Protein AF-A0A3L6JI58-F1 (afdb_monomer)

Sequence (215 aa):
MTPEPEHNSAPVWCPLIPFEDLQKLTGYRGQLERISQAYDDWRASMRGHANTAPDAGVFLDRIRMLLIAIGIACGGDRTFAERVQSIVGEQLKHGALSLVSRLGDESLTGPAVKQALMHFFKRLRFNRDVSPVEEIEEAVKSLGPVTRTAGSSSRERYDSPLSQNFGSRMDETGVLNEKVISAALAESVRVLKQLFAGLLSPDPWGLNIEKSDEG

Radius of gyration: 22.51 Å; Cα contacts (8 Å, |Δi|>4): 168; chains: 1; bounding box: 61×30×75 Å

pLDDT: mean 79.84, std 19.93, range [32.88, 96.75]

Mean predicted aligned error: 10.95 Å

Solvent-accessible surface area (backbone atoms only — not comparable to full-atom values): 12948 Å² total; per-residue (Å²): 136,78,80,76,77,78,77,83,68,73,79,75,77,30,59,74,51,55,77,88,53,45,74,83,47,66,91,40,48,73,43,40,49,36,31,35,51,41,50,52,54,48,36,62,72,38,66,90,54,73,82,77,65,94,46,44,48,58,48,46,49,55,50,22,49,50,46,49,41,39,41,59,36,37,70,78,44,59,70,60,25,53,51,52,48,47,55,43,46,51,51,52,37,52,53,46,49,54,55,51,70,68,56,72,62,89,47,99,51,27,61,59,23,45,51,23,48,48,49,32,51,74,68,58,58,57,80,52,93,67,61,56,67,61,48,37,48,52,28,42,61,73,72,50,82,78,67,94,71,75,88,75,83,83,82,81,88,80,92,78,95,84,79,94,77,91,82,65,61,72,62,58,42,51,57,50,50,53,51,32,44,55,52,32,51,57,5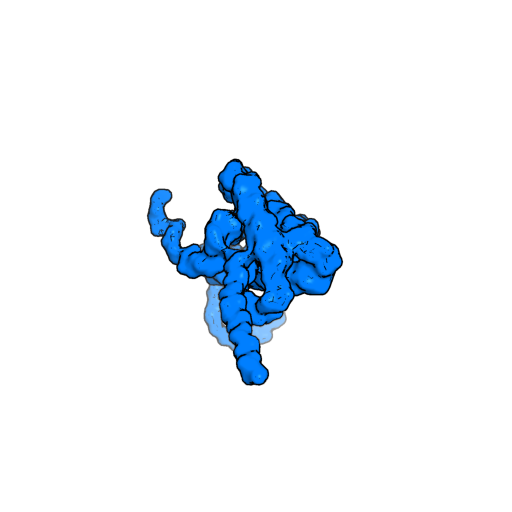0,46,30,55,47,44,48,52,53,51,54,31,60,62,40,86,53,46,76,68,88,68,92,71,85,88,84,85,135

Foldseek 3Di:
DPPDPPPPPPQDDQLLAPPVCSVVCRVPRQLSVLLSVLLVVLLVVCPVPQPPDPFLLVLLVSLLVSLVSSLVSNVPPNVVSVVSLVRSLVLLLVLLLVLLVPQDQPDLLSVLLSQLSNQLSVPDRSNDRDDSLVSSLVSSVVVPQSDSDDDDDDDDDDDDDDDDDPDPPVVVSVVSSVVSSVVSRVVSCVSSSLLSVLSSDPNSNPDPPDDPPDD

Secondary structure (DSSP, 8-state):
-PPPP----PPPP-TTS-HHHHGGGGGGHHHHHHHHHHHHHHHHHHGGGTT---SHHHHHHHHHHHHHHHHHHTTT-HHHHHHHHHHHHHHHHHHHHHHHHT----STTHHHHHHHHHHHHHH--TTS---HHHHHHHHHHHT-----------------------SSHHHHHHHHHHHHHHHHHHHHHHHHHHHHHHHTSSSSSSS--S-----

Nearest PDB structures (foldseek):
  6bzo-assembly1_F  TM=1.929E-01  e=6.742E+00  Mycobacterium tuberculosis

Structure (mmCIF, N/CA/C/O backbone):
data_AF-A0A3L6JI58-F1
#
_entry.id   AF-A0A3L6JI58-F1
#
loop_
_atom_site.group_PDB
_atom_site.id
_atom_site.type_symbol
_atom_site.label_atom_id
_atom_site.label_alt_id
_atom_site.label_comp_id
_atom_site.label_asym_id
_atom_site.label_entity_id
_atom_site.label_seq_id
_atom_site.pdbx_PDB_ins_code
_atom_site.Cartn_x
_atom_site.Cartn_y
_atom_site.Cartn_z
_atom_site.occupancy
_atom_site.B_iso_or_equiv
_atom_site.auth_seq_id
_atom_site.auth_comp_id
_atom_site.auth_asym_id
_atom_site.auth_atom_id
_atom_site.pdbx_PDB_model_num
ATOM 1 N N . MET A 1 1 ? 14.989 -18.683 -48.457 1.00 40.16 1 MET A N 1
ATOM 2 C CA . MET A 1 1 ? 14.239 -18.043 -47.360 1.00 40.16 1 MET A CA 1
ATOM 3 C C . MET A 1 1 ? 14.270 -18.989 -46.180 1.00 40.16 1 MET A C 1
ATOM 5 O O . MET A 1 1 ? 13.479 -19.918 -46.119 1.00 40.16 1 MET A O 1
ATOM 9 N N . THR A 1 2 ? 15.269 -18.837 -45.322 1.00 38.25 2 THR A N 1
ATOM 10 C CA . THR A 1 2 ? 15.292 -19.481 -44.007 1.00 38.25 2 THR A CA 1
ATOM 11 C C . THR A 1 2 ? 14.317 -18.723 -43.108 1.00 38.25 2 THR A C 1
ATOM 13 O O . THR A 1 2 ? 14.393 -17.493 -43.091 1.00 38.25 2 THR A O 1
ATOM 16 N N . PRO A 1 3 ? 13.384 -19.399 -42.418 1.00 44.91 3 PRO A N 1
ATOM 17 C CA . PRO A 1 3 ? 12.547 -18.737 -41.428 1.00 44.91 3 PRO A CA 1
ATOM 18 C C . PRO A 1 3 ? 13.460 -18.181 -40.334 1.00 44.91 3 PRO A C 1
ATOM 20 O O . PRO A 1 3 ? 14.347 -18.888 -39.848 1.00 44.91 3 PRO A O 1
ATOM 23 N N . GLU A 1 4 ? 13.294 -16.900 -40.006 1.00 44.62 4 GLU A N 1
ATOM 24 C CA . GLU A 1 4 ? 13.992 -16.316 -38.867 1.00 44.62 4 GLU A CA 1
ATOM 25 C C . GLU A 1 4 ? 13.592 -17.069 -37.593 1.00 44.62 4 GLU A C 1
ATOM 27 O O . GLU A 1 4 ? 12.417 -17.417 -37.435 1.00 44.62 4 GLU A O 1
ATOM 32 N N . PRO A 1 5 ? 14.546 -17.360 -36.695 1.00 44.19 5 PRO A N 1
ATOM 33 C CA . PRO A 1 5 ? 14.224 -17.987 -35.430 1.00 44.19 5 PRO A CA 1
ATOM 34 C C . PRO A 1 5 ? 13.327 -17.031 -34.647 1.00 44.19 5 PRO A C 1
ATOM 36 O O . PRO A 1 5 ? 13.736 -15.910 -34.332 1.00 44.19 5 PRO A O 1
ATOM 39 N N . GLU A 1 6 ? 12.109 -17.482 -34.335 1.00 47.75 6 GLU A N 1
ATOM 40 C CA . GLU A 1 6 ? 11.268 -16.852 -33.324 1.00 47.75 6 GLU A CA 1
ATOM 41 C C . GLU A 1 6 ? 12.147 -16.607 -32.098 1.00 47.75 6 GLU A C 1
ATOM 43 O O . GLU A 1 6 ? 12.669 -17.540 -31.480 1.00 47.75 6 GLU A O 1
ATOM 48 N N . HIS A 1 7 ? 12.405 -15.333 -31.807 1.00 45.44 7 HIS A N 1
ATOM 49 C CA . HIS A 1 7 ? 13.143 -14.930 -30.626 1.00 45.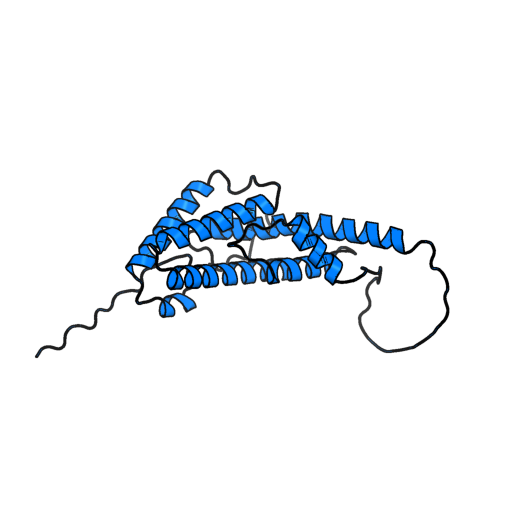44 7 HIS A CA 1
ATOM 50 C C . HIS A 1 7 ? 12.344 -15.415 -29.414 1.00 45.44 7 HIS A C 1
ATOM 52 O O . HIS A 1 7 ? 11.433 -14.726 -28.953 1.00 45.44 7 HIS A O 1
ATOM 58 N N . ASN A 1 8 ? 12.705 -16.589 -28.886 1.00 45.62 8 ASN A N 1
ATOM 59 C CA . ASN A 1 8 ? 12.380 -17.050 -27.539 1.00 45.62 8 ASN A CA 1
ATOM 60 C C . ASN A 1 8 ? 13.039 -16.087 -26.541 1.00 45.62 8 ASN A C 1
ATOM 62 O O . ASN A 1 8 ? 14.030 -16.397 -25.880 1.00 45.62 8 ASN A O 1
ATOM 66 N N . SER A 1 9 ? 12.522 -14.864 -26.486 1.00 55.62 9 SER A N 1
ATOM 67 C CA . SER A 1 9 ? 12.916 -13.861 -25.516 1.00 55.62 9 SER A CA 1
ATOM 68 C C . SER A 1 9 ? 12.297 -14.296 -24.202 1.00 55.62 9 SER A C 1
ATOM 70 O O . SER A 1 9 ? 11.095 -14.130 -23.996 1.00 55.62 9 SER A O 1
ATOM 72 N N . ALA A 1 10 ? 13.105 -14.916 -23.342 1.00 57.81 10 ALA A N 1
ATOM 73 C CA . ALA A 1 10 ? 12.685 -15.240 -21.989 1.00 57.81 10 ALA A CA 1
ATOM 74 C C . ALA A 1 10 ? 12.067 -13.984 -21.338 1.00 57.81 10 ALA A C 1
ATOM 76 O O . ALA A 1 10 ? 12.616 -12.887 -21.505 1.00 57.81 10 ALA A O 1
ATOM 77 N N . PRO A 1 11 ? 10.922 -14.110 -20.645 1.00 63.47 11 PRO A N 1
ATOM 78 C CA . PRO A 1 11 ? 10.295 -12.971 -19.993 1.00 63.47 11 PRO A CA 1
ATOM 79 C C . PRO A 1 11 ? 11.285 -12.361 -19.002 1.00 63.47 11 PRO A C 1
ATOM 81 O O . PRO A 1 11 ? 11.904 -13.074 -18.211 1.00 63.47 11 PRO A O 1
ATOM 84 N N . VAL A 1 12 ? 11.450 -11.039 -19.056 1.00 74.19 12 VAL A N 1
ATOM 85 C CA . VAL A 1 12 ? 12.239 -10.333 -18.047 1.00 74.19 12 VAL A CA 1
ATOM 86 C C . VAL A 1 12 ? 11.566 -10.509 -16.701 1.00 74.19 12 VAL A C 1
ATOM 88 O O . VAL A 1 12 ? 10.384 -10.206 -16.534 1.00 74.19 12 VAL A O 1
ATOM 91 N N . TRP A 1 13 ? 12.347 -10.996 -15.745 1.00 80.00 13 TRP A N 1
ATOM 92 C CA . TRP A 1 13 ? 11.925 -11.100 -14.364 1.00 80.00 13 TRP A CA 1
ATOM 93 C C . TRP A 1 13 ? 11.727 -9.699 -13.775 1.00 80.00 13 TRP A C 1
ATOM 95 O O . TRP A 1 13 ? 12.637 -8.874 -13.798 1.00 80.00 13 TRP A O 1
ATOM 105 N N . CYS A 1 14 ? 10.531 -9.434 -13.254 1.00 88.12 14 CYS A N 1
ATOM 106 C CA . CYS A 1 14 ? 10.209 -8.217 -12.520 1.00 88.12 14 CYS A CA 1
ATOM 107 C C . CYS A 1 14 ? 9.422 -8.625 -11.265 1.00 88.12 14 CYS A C 1
ATOM 109 O O . CYS A 1 14 ? 8.231 -8.911 -11.387 1.00 88.12 14 CYS A O 1
ATOM 111 N N . PRO A 1 15 ? 10.052 -8.670 -10.073 1.00 89.88 15 PRO A N 1
ATOM 112 C CA . PRO A 1 15 ? 9.433 -9.226 -8.866 1.00 89.88 15 PRO A CA 1
ATOM 113 C C . PRO A 1 15 ? 8.105 -8.580 -8.470 1.00 89.88 15 PRO A C 1
ATOM 115 O O . PRO A 1 15 ? 7.248 -9.216 -7.873 1.00 89.88 15 PRO A O 1
ATOM 118 N N . LEU A 1 16 ? 7.929 -7.297 -8.791 1.00 92.56 16 LEU A N 1
ATOM 119 C CA . LEU A 1 16 ? 6.713 -6.551 -8.478 1.00 92.56 16 LEU A CA 1
ATOM 120 C C . LEU A 1 16 ? 5.519 -6.930 -9.349 1.00 92.56 16 LEU A C 1
ATOM 122 O O . LEU A 1 16 ? 4.394 -6.579 -9.004 1.00 92.56 16 LEU A O 1
ATOM 126 N N . ILE A 1 17 ? 5.740 -7.623 -10.463 1.00 92.19 17 ILE A N 1
ATOM 127 C CA . ILE A 1 17 ? 4.668 -8.074 -11.341 1.00 92.19 17 ILE A CA 1
ATOM 128 C C . ILE A 1 17 ? 4.413 -9.556 -11.056 1.00 92.19 17 ILE A C 1
ATOM 130 O O . ILE A 1 17 ? 5.293 -10.382 -11.308 1.00 92.19 17 ILE A O 1
ATOM 134 N N . PRO A 1 18 ? 3.216 -9.918 -10.569 1.00 88.75 18 PRO A N 1
ATOM 135 C CA . PRO A 1 18 ? 2.803 -11.309 -10.455 1.00 88.75 18 PRO A CA 1
ATOM 136 C C . PRO A 1 18 ? 2.975 -12.056 -11.776 1.00 88.75 18 PRO A C 1
ATOM 138 O O . PRO A 1 18 ? 2.751 -11.506 -12.857 1.00 88.75 18 PRO A O 1
ATOM 141 N N . PHE A 1 19 ? 3.324 -13.339 -11.696 1.00 85.31 19 PHE A N 1
ATOM 142 C CA . PHE A 1 19 ? 3.602 -14.152 -12.881 1.00 85.31 19 PHE A CA 1
ATOM 143 C C . PHE A 1 19 ? 2.434 -14.177 -13.885 1.00 85.31 19 PHE A C 1
ATOM 145 O O . PHE A 1 19 ? 2.637 -14.090 -15.096 1.00 85.31 19 PHE A O 1
ATOM 152 N N . GLU A 1 20 ? 1.205 -14.217 -13.375 1.00 85.75 20 GLU A N 1
ATOM 153 C CA . GLU A 1 20 ? -0.048 -14.154 -14.140 1.00 85.75 20 GLU A CA 1
ATOM 154 C C . GLU A 1 20 ? -0.248 -12.847 -14.930 1.00 85.75 20 GLU A C 1
ATOM 156 O O . GLU A 1 20 ? -0.931 -12.834 -15.957 1.00 85.75 20 GLU A O 1
ATOM 161 N N . ASP A 1 21 ? 0.382 -11.751 -14.502 1.00 88.06 21 ASP A N 1
ATOM 162 C CA . ASP A 1 21 ? 0.317 -10.451 -15.169 1.00 88.06 21 ASP A CA 1
ATOM 163 C C . ASP A 1 21 ? 1.518 -10.182 -16.086 1.00 88.06 21 ASP A C 1
ATOM 165 O O . ASP A 1 21 ? 1.397 -9.378 -17.015 1.00 88.06 21 ASP A O 1
ATOM 169 N N . LEU A 1 22 ? 2.645 -10.884 -15.909 1.00 84.62 22 LEU A N 1
ATOM 170 C CA . LEU A 1 22 ? 3.850 -10.714 -16.738 1.00 84.62 22 LEU A CA 1
ATOM 171 C C . LEU A 1 22 ? 3.576 -10.945 -18.230 1.00 84.62 22 LEU A C 1
ATOM 173 O O . LEU A 1 22 ? 4.086 -10.206 -19.074 1.00 84.62 22 LEU A O 1
ATOM 177 N N . GLN A 1 23 ? 2.718 -11.913 -18.573 1.00 83.25 23 GLN A N 1
ATOM 178 C CA . GLN A 1 23 ? 2.355 -12.193 -19.971 1.00 83.25 23 GLN A CA 1
ATOM 179 C C . GLN A 1 23 ? 1.727 -10.979 -20.669 1.00 83.25 23 GLN A C 1
ATOM 181 O O . GLN A 1 23 ? 1.923 -10.764 -21.866 1.00 83.25 23 GLN A O 1
ATOM 186 N N . LYS A 1 24 ? 1.016 -10.140 -19.907 1.00 86.12 24 LYS A N 1
ATOM 187 C CA . LYS A 1 24 ? 0.335 -8.944 -20.409 1.00 86.12 24 LYS A CA 1
ATOM 188 C C . LYS A 1 24 ? 1.300 -7.783 -20.692 1.00 86.12 24 LYS A C 1
ATOM 190 O O . LYS A 1 24 ? 0.865 -6.776 -21.257 1.00 86.12 24 LYS A O 1
ATOM 195 N N . LEU A 1 25 ? 2.570 -7.911 -20.286 1.00 87.12 25 LEU A N 1
ATOM 196 C CA . LEU A 1 25 ? 3.612 -6.878 -20.351 1.00 87.12 25 LEU A CA 1
ATOM 197 C C . LEU A 1 25 ? 4.838 -7.299 -21.189 1.00 87.12 25 LEU A C 1
ATOM 199 O O . LEU A 1 25 ? 5.860 -6.619 -21.167 1.00 87.12 25 LEU A O 1
ATOM 203 N N . THR A 1 26 ? 4.741 -8.380 -21.964 1.00 79.62 26 THR A N 1
ATOM 204 C CA . THR A 1 26 ? 5.838 -8.954 -22.774 1.00 79.62 26 THR A CA 1
ATOM 205 C C . THR A 1 26 ? 6.516 -7.964 -23.732 1.00 79.62 26 THR A C 1
ATOM 207 O O . THR A 1 26 ? 7.721 -8.056 -23.950 1.00 79.62 26 THR A O 1
ATOM 210 N N . GLY A 1 27 ? 5.787 -6.969 -24.249 1.00 84.81 27 GLY A N 1
ATOM 211 C CA . GLY A 1 27 ? 6.336 -5.911 -25.112 1.00 84.81 27 GLY A CA 1
ATOM 212 C C . GLY A 1 27 ? 7.151 -4.821 -24.397 1.00 84.81 27 GLY A C 1
ATOM 213 O O . GLY A 1 27 ? 7.737 -3.973 -25.062 1.00 84.81 27 GLY A O 1
ATOM 214 N N . TYR A 1 28 ? 7.209 -4.826 -23.062 1.00 88.56 28 TYR A N 1
ATOM 215 C CA . TYR A 1 28 ? 7.787 -3.748 -22.245 1.00 88.56 28 TYR A CA 1
ATOM 216 C C . TYR A 1 28 ? 9.098 -4.149 -21.561 1.00 88.56 28 TYR A C 1
ATOM 218 O O . TYR A 1 28 ? 9.384 -3.727 -20.441 1.00 88.56 28 TYR A O 1
ATOM 226 N N . ARG A 1 29 ? 9.901 -4.986 -22.225 1.00 88.12 29 ARG A N 1
ATOM 227 C CA . ARG A 1 29 ? 11.110 -5.592 -21.652 1.00 88.12 29 ARG A CA 1
ATOM 228 C C . ARG A 1 29 ? 12.023 -4.576 -20.950 1.00 88.12 29 ARG A C 1
ATOM 230 O O . ARG A 1 29 ? 12.308 -4.730 -19.767 1.00 88.12 29 ARG A O 1
ATOM 237 N N . GLY A 1 30 ? 12.443 -3.527 -21.658 1.00 89.38 30 GLY A N 1
ATOM 238 C CA . GLY A 1 30 ? 13.356 -2.523 -21.102 1.00 89.38 30 GLY A CA 1
ATOM 239 C C . GLY A 1 30 ? 12.736 -1.726 -19.949 1.00 89.38 30 GLY A C 1
ATOM 240 O O . GLY A 1 30 ? 13.417 -1.369 -18.993 1.00 89.38 30 GLY A O 1
ATOM 241 N N . GLN A 1 31 ? 11.426 -1.472 -19.990 1.00 92.44 31 GLN A N 1
ATOM 242 C CA . GLN A 1 31 ? 10.719 -0.815 -18.895 1.00 92.44 31 GLN A CA 1
ATOM 243 C C . GLN A 1 31 ? 10.627 -1.722 -17.660 1.00 92.44 31 GLN A C 1
ATOM 245 O O . GLN A 1 31 ? 10.814 -1.232 -16.550 1.00 92.44 31 GLN A O 1
ATOM 250 N N . LEU A 1 32 ? 10.394 -3.027 -17.839 1.00 93.19 32 LEU A N 1
ATOM 251 C CA . LEU A 1 32 ? 10.367 -4.009 -16.750 1.00 93.19 32 LEU A CA 1
ATOM 252 C C . LEU A 1 32 ? 11.739 -4.164 -16.080 1.00 93.19 32 LEU A C 1
ATOM 254 O O . LEU A 1 32 ? 11.797 -4.215 -14.853 1.00 93.19 32 LEU A O 1
ATOM 258 N N . GLU A 1 33 ? 12.833 -4.159 -16.851 1.00 93.19 33 GLU A N 1
ATOM 259 C CA . GLU A 1 33 ? 14.204 -4.161 -16.309 1.00 93.19 33 GLU A CA 1
ATOM 260 C C . GLU A 1 33 ? 14.447 -2.911 -15.443 1.00 93.19 33 GLU A C 1
ATOM 262 O O . GLU A 1 33 ? 14.918 -3.017 -14.310 1.00 93.19 33 GLU A O 1
ATOM 267 N N . ARG A 1 34 ? 14.031 -1.725 -15.917 1.00 94.44 34 ARG A N 1
ATOM 268 C CA . ARG A 1 34 ? 14.122 -0.476 -15.137 1.00 94.44 34 ARG A CA 1
ATOM 269 C C . ARG A 1 34 ? 13.258 -0.495 -13.877 1.00 94.44 34 ARG A C 1
ATOM 271 O O . ARG A 1 34 ? 13.698 0.004 -12.846 1.00 94.44 34 ARG A O 1
ATOM 278 N N . ILE A 1 35 ? 12.049 -1.058 -13.939 1.00 95.44 35 ILE A N 1
ATOM 279 C CA . ILE A 1 35 ? 11.186 -1.212 -12.758 1.00 95.44 35 ILE A CA 1
ATOM 280 C C . ILE A 1 35 ? 11.831 -2.158 -11.745 1.00 95.44 35 ILE A C 1
ATOM 282 O O . ILE A 1 35 ? 11.821 -1.853 -10.555 1.00 95.44 35 ILE A O 1
ATOM 286 N N . SER A 1 36 ? 12.407 -3.275 -12.199 1.00 95.00 36 SER A N 1
ATOM 287 C CA . SER A 1 36 ? 13.110 -4.206 -11.313 1.00 95.00 36 SER A CA 1
ATOM 288 C C . SER A 1 36 ? 14.278 -3.517 -10.609 1.00 95.00 36 SER A C 1
ATOM 290 O O . SER A 1 36 ? 14.407 -3.635 -9.395 1.00 95.00 36 SER A O 1
ATOM 292 N N . GLN A 1 37 ? 15.069 -2.727 -11.342 1.00 95.38 37 GLN A N 1
ATOM 293 C CA . GLN A 1 37 ? 16.158 -1.954 -10.745 1.00 95.38 37 GLN A CA 1
ATOM 294 C C . GLN A 1 37 ? 15.639 -0.932 -9.724 1.00 95.38 37 GLN A C 1
ATOM 296 O O . GLN A 1 37 ? 16.141 -0.872 -8.606 1.00 95.38 37 GLN A O 1
ATOM 301 N N . ALA A 1 38 ? 14.594 -0.172 -10.068 1.00 96.50 38 ALA A N 1
ATOM 302 C CA . ALA A 1 38 ? 13.999 0.805 -9.157 1.00 96.50 38 ALA A CA 1
ATOM 303 C C . ALA A 1 38 ? 13.440 0.155 -7.880 1.00 96.50 38 ALA A C 1
ATOM 305 O O . ALA A 1 38 ? 13.513 0.740 -6.798 1.00 96.50 38 ALA A O 1
ATOM 306 N N . TYR A 1 39 ? 12.895 -1.059 -7.991 1.00 96.44 39 TYR A N 1
ATOM 307 C CA . TYR A 1 39 ? 12.454 -1.843 -6.844 1.00 96.44 39 TYR A CA 1
ATOM 308 C C . TYR A 1 39 ? 13.623 -2.259 -5.951 1.00 96.44 39 TYR A C 1
ATOM 310 O O . TYR A 1 39 ? 13.545 -2.087 -4.735 1.00 96.44 39 TYR A O 1
ATOM 318 N N . ASP A 1 40 ? 14.710 -2.766 -6.530 1.00 95.25 40 ASP A N 1
ATOM 319 C CA . ASP A 1 40 ? 15.890 -3.169 -5.765 1.00 95.25 40 ASP A CA 1
ATOM 320 C C . ASP A 1 40 ? 16.568 -1.975 -5.079 1.00 95.25 40 ASP A C 1
ATOM 322 O O . ASP A 1 40 ? 16.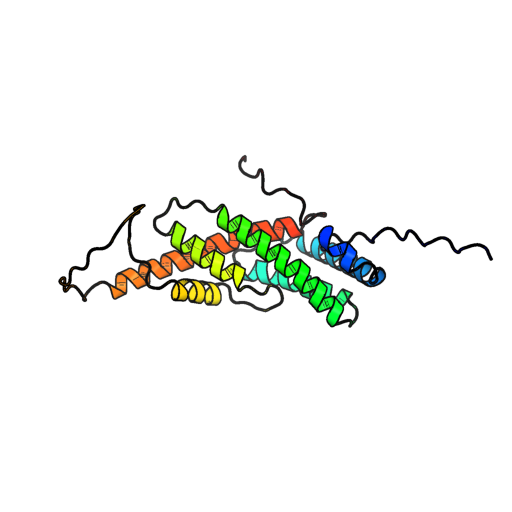931 -2.074 -3.901 1.00 95.25 40 ASP A O 1
ATOM 326 N N . ASP A 1 41 ? 16.643 -0.824 -5.752 1.00 95.50 41 ASP A N 1
ATOM 327 C CA . ASP A 1 41 ? 17.144 0.430 -5.179 1.00 95.50 41 ASP A CA 1
ATOM 328 C C . ASP A 1 41 ? 16.266 0.888 -4.004 1.00 95.50 41 ASP A C 1
ATOM 330 O O . ASP A 1 41 ? 16.765 1.205 -2.916 1.00 95.50 41 ASP A O 1
ATOM 334 N N . TRP A 1 42 ? 14.939 0.863 -4.182 1.00 96.00 42 TRP A N 1
ATOM 335 C CA . TRP A 1 42 ? 13.994 1.180 -3.114 1.00 96.00 42 TRP A CA 1
ATOM 336 C C . TRP A 1 42 ? 14.159 0.220 -1.931 1.00 96.00 42 TRP A C 1
ATOM 338 O O . TRP A 1 42 ? 14.314 0.672 -0.795 1.00 96.00 42 TRP A O 1
ATOM 348 N N . ARG A 1 43 ? 14.232 -1.095 -2.169 1.00 94.25 43 ARG A N 1
ATOM 349 C CA . ARG A 1 43 ? 14.447 -2.095 -1.111 1.00 94.25 43 ARG A CA 1
ATOM 350 C C . ARG A 1 43 ? 15.739 -1.843 -0.352 1.00 94.25 43 ARG A C 1
ATOM 352 O O . ARG A 1 43 ? 15.733 -1.888 0.878 1.00 94.25 43 ARG A O 1
ATOM 359 N N . ALA A 1 44 ? 16.833 -1.568 -1.060 1.00 92.94 44 ALA A N 1
ATOM 360 C CA . ALA A 1 44 ? 18.118 -1.251 -0.448 1.00 92.94 44 ALA A CA 1
AT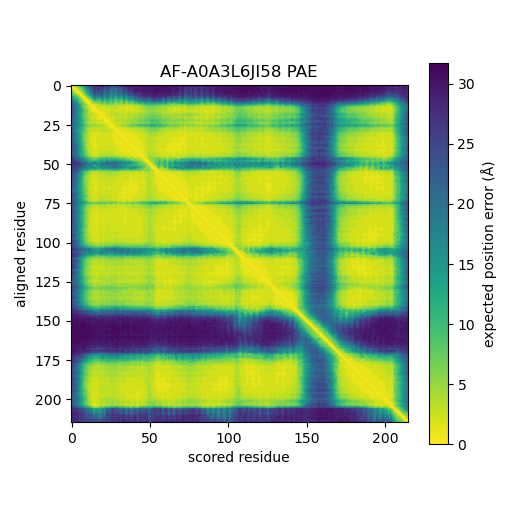OM 361 C C . ALA A 1 44 ? 18.013 -0.021 0.467 1.00 92.94 44 ALA A C 1
ATOM 363 O O . ALA A 1 44 ? 18.482 -0.076 1.605 1.00 92.94 44 ALA A O 1
ATOM 364 N N . SER A 1 45 ? 17.317 1.035 0.028 1.00 92.19 45 SER A N 1
ATOM 365 C CA . SER A 1 45 ? 17.079 2.243 0.837 1.00 92.19 45 SER A CA 1
ATOM 366 C C . SER A 1 45 ? 16.208 1.989 2.083 1.00 92.19 45 SER A C 1
ATOM 368 O O . SER A 1 45 ? 16.358 2.652 3.113 1.00 92.19 45 SER A O 1
ATOM 370 N N . MET A 1 46 ? 15.329 0.985 2.029 1.00 90.31 46 MET A N 1
ATOM 371 C CA . MET A 1 46 ? 14.368 0.684 3.094 1.00 90.31 46 MET A CA 1
ATOM 372 C C . MET A 1 46 ? 14.875 -0.309 4.152 1.00 90.31 46 MET A C 1
ATOM 374 O O . MET A 1 46 ? 14.294 -0.375 5.236 1.00 90.31 46 MET A O 1
ATOM 378 N N . ARG A 1 47 ? 15.971 -1.048 3.909 1.00 80.00 47 ARG A N 1
ATOM 379 C CA . ARG A 1 47 ? 16.502 -2.064 4.851 1.00 80.00 47 ARG A CA 1
ATOM 380 C C . ARG A 1 47 ? 16.821 -1.521 6.251 1.00 80.00 47 ARG A C 1
ATOM 382 O O . ARG A 1 47 ? 16.600 -2.227 7.227 1.00 80.00 47 ARG A O 1
ATOM 389 N N . GLY A 1 48 ? 17.276 -0.273 6.369 1.00 74.81 48 GLY A N 1
ATOM 390 C CA . GLY A 1 48 ? 17.529 0.379 7.666 1.00 74.81 48 GLY A CA 1
ATOM 391 C C . GLY A 1 48 ? 16.270 0.874 8.390 1.00 74.81 48 GLY A C 1
ATOM 392 O O . GLY A 1 48 ? 16.333 1.264 9.551 1.00 74.81 48 GLY A O 1
ATOM 393 N N . HIS A 1 49 ? 15.119 0.848 7.718 1.00 75.69 49 HIS A N 1
ATOM 394 C CA . HIS A 1 49 ? 13.879 1.484 8.160 1.00 75.69 49 HIS A CA 1
ATOM 395 C C . HIS A 1 49 ? 12.752 0.471 8.423 1.00 75.69 49 HIS A C 1
ATOM 397 O O . HIS A 1 49 ? 11.649 0.863 8.805 1.00 75.69 49 HIS A O 1
ATOM 403 N N . ALA A 1 50 ? 13.016 -0.827 8.239 1.00 63.31 50 ALA A N 1
ATOM 404 C CA . ALA A 1 50 ? 12.006 -1.873 8.085 1.00 63.31 50 ALA A CA 1
ATOM 405 C C . ALA A 1 50 ? 10.974 -1.987 9.218 1.00 63.31 50 ALA A C 1
ATOM 407 O O . ALA A 1 50 ? 9.810 -2.272 8.955 1.00 63.31 50 ALA A O 1
ATOM 408 N N . ASN A 1 51 ? 11.381 -1.726 10.463 1.00 65.06 51 ASN A N 1
ATOM 409 C CA . ASN A 1 51 ? 10.589 -2.077 11.647 1.00 65.06 51 ASN A CA 1
ATOM 410 C C . ASN A 1 51 ? 10.310 -0.918 12.612 1.00 65.06 51 ASN A C 1
ATOM 412 O O . ASN A 1 51 ? 9.711 -1.145 13.658 1.00 65.06 51 ASN A O 1
ATOM 416 N N . THR A 1 52 ? 10.737 0.304 12.290 1.00 66.44 52 THR A N 1
ATOM 417 C CA . THR A 1 52 ? 10.755 1.433 13.240 1.00 66.44 52 THR A CA 1
ATOM 418 C C . THR A 1 52 ? 9.633 2.449 13.041 1.00 66.44 52 THR A C 1
ATOM 420 O O . THR A 1 52 ? 9.650 3.504 13.666 1.00 66.44 52 THR A O 1
ATOM 423 N N . ALA A 1 53 ? 8.657 2.169 12.176 1.00 72.75 53 ALA A N 1
ATOM 424 C CA . ALA A 1 53 ? 7.544 3.082 11.944 1.00 72.75 53 ALA A CA 1
ATOM 425 C C . ALA A 1 53 ? 6.461 2.913 13.031 1.00 72.75 53 ALA A C 1
ATOM 427 O O . ALA A 1 53 ? 5.919 1.814 13.163 1.00 72.75 53 ALA A O 1
ATOM 428 N N . PRO A 1 54 ? 6.138 3.973 13.799 1.00 79.69 54 PRO A N 1
ATOM 429 C CA . PRO A 1 54 ? 5.137 3.907 14.863 1.00 79.69 54 PRO A CA 1
ATOM 430 C C . PRO A 1 54 ? 3.697 4.038 14.346 1.00 79.69 54 PRO A C 1
ATOM 432 O O . PRO A 1 54 ? 2.764 3.764 15.091 1.00 79.69 54 PRO A O 1
ATOM 435 N N . ASP A 1 55 ? 3.520 4.474 13.096 1.00 88.56 55 ASP A N 1
ATOM 436 C CA . ASP A 1 55 ? 2.228 4.865 12.536 1.00 88.56 55 ASP A CA 1
ATOM 437 C C . ASP A 1 55 ? 2.014 4.313 11.116 1.00 88.56 55 ASP A C 1
ATOM 439 O O . ASP A 1 55 ? 2.958 4.094 10.347 1.00 88.56 55 ASP A O 1
ATOM 443 N N . ALA A 1 56 ? 0.744 4.112 10.770 1.00 92.75 56 ALA A N 1
ATOM 444 C CA . ALA A 1 56 ? 0.279 3.613 9.488 1.00 92.75 56 ALA A CA 1
ATOM 445 C C . ALA A 1 56 ? 0.659 4.564 8.346 1.00 92.75 56 ALA A C 1
ATOM 447 O O . ALA A 1 56 ? 1.050 4.096 7.275 1.00 92.75 56 ALA A O 1
ATOM 448 N N . GLY A 1 57 ? 0.626 5.881 8.580 1.00 93.94 57 GLY A N 1
ATOM 449 C CA . GLY A 1 57 ? 0.957 6.892 7.576 1.00 93.94 57 GLY A CA 1
ATOM 450 C C . GLY A 1 57 ? 2.390 6.753 7.072 1.00 93.94 57 GLY A C 1
ATOM 451 O O . GLY A 1 57 ? 2.638 6.835 5.872 1.00 93.94 57 GLY A O 1
ATOM 452 N N . VAL A 1 58 ? 3.328 6.414 7.960 1.00 93.12 58 VAL A N 1
ATOM 453 C CA . VAL A 1 58 ? 4.735 6.190 7.592 1.00 93.12 58 VAL A CA 1
ATOM 454 C C . VAL A 1 58 ? 4.890 4.975 6.672 1.00 93.12 58 VAL A C 1
ATOM 456 O O . VAL A 1 58 ? 5.664 5.018 5.715 1.00 93.12 58 VAL A O 1
ATOM 459 N N . PHE A 1 59 ? 4.163 3.883 6.924 1.00 93.94 59 PHE A N 1
ATOM 460 C CA . PHE A 1 59 ? 4.191 2.722 6.030 1.00 93.94 59 PHE A CA 1
ATOM 461 C C . PHE A 1 59 ? 3.552 3.033 4.675 1.00 93.94 59 PHE A C 1
ATOM 463 O O . PHE A 1 59 ? 4.125 2.675 3.643 1.00 93.94 59 PHE A O 1
ATOM 470 N N . LEU A 1 60 ? 2.409 3.725 4.665 1.00 95.62 60 LEU A N 1
ATOM 471 C CA . LEU A 1 60 ? 1.753 4.151 3.428 1.00 95.62 60 LEU A CA 1
ATOM 472 C C . LEU A 1 60 ? 2.660 5.050 2.594 1.00 95.62 60 LEU A C 1
ATOM 474 O O . LEU A 1 60 ? 2.776 4.825 1.393 1.00 95.62 60 LEU A O 1
ATOM 478 N N . ASP A 1 61 ? 3.357 6.002 3.212 1.00 94.31 61 ASP A N 1
ATOM 479 C CA . ASP A 1 61 ? 4.265 6.893 2.495 1.00 94.31 61 ASP A CA 1
ATOM 480 C C . ASP A 1 61 ? 5.446 6.136 1.874 1.00 94.31 61 ASP A C 1
ATOM 482 O O . ASP A 1 61 ? 5.782 6.344 0.710 1.00 94.31 61 ASP A O 1
ATOM 486 N N . ARG A 1 62 ? 6.026 5.161 2.580 1.00 94.06 62 ARG A N 1
ATOM 487 C CA . ARG A 1 62 ? 7.112 4.340 2.016 1.00 94.06 62 ARG A CA 1
ATOM 488 C C . ARG A 1 62 ? 6.647 3.483 0.840 1.00 94.06 62 ARG A C 1
ATOM 490 O O . ARG A 1 62 ? 7.380 3.348 -0.142 1.00 94.06 62 ARG A O 1
ATOM 497 N N . ILE A 1 63 ? 5.439 2.923 0.918 1.00 95.38 63 ILE A N 1
ATOM 498 C CA . ILE A 1 63 ? 4.813 2.205 -0.204 1.00 95.38 63 ILE A CA 1
ATOM 499 C C . ILE A 1 63 ? 4.524 3.180 -1.355 1.00 95.38 63 ILE A C 1
ATOM 501 O O . ILE A 1 63 ? 4.777 2.870 -2.518 1.00 95.38 63 ILE A O 1
ATOM 505 N N . ARG A 1 64 ? 4.062 4.394 -1.056 1.00 95.94 64 ARG A N 1
ATOM 506 C CA . ARG A 1 64 ? 3.836 5.446 -2.050 1.00 95.94 64 ARG A CA 1
ATOM 507 C C . ARG A 1 64 ? 5.134 5.836 -2.757 1.00 95.94 64 ARG A C 1
ATOM 509 O O . ARG A 1 64 ? 5.136 5.957 -3.981 1.00 95.94 64 ARG A O 1
ATOM 516 N N . MET A 1 65 ? 6.246 5.959 -2.030 1.00 95.69 65 MET A N 1
ATOM 517 C CA . MET A 1 65 ? 7.576 6.197 -2.604 1.00 95.69 65 MET A CA 1
ATOM 518 C C . MET A 1 65 ? 7.976 5.098 -3.594 1.00 95.69 65 MET A C 1
ATOM 520 O O . MET A 1 65 ? 8.520 5.418 -4.650 1.00 95.69 65 MET A O 1
ATOM 524 N N . LEU A 1 66 ? 7.663 3.827 -3.306 1.00 96.62 66 LEU A N 1
ATOM 525 C CA . LEU A 1 66 ? 7.874 2.734 -4.260 1.00 96.62 66 LEU A CA 1
ATOM 526 C C . LEU A 1 66 ? 7.071 2.965 -5.543 1.00 96.62 66 LEU A C 1
ATOM 528 O O . LEU A 1 66 ? 7.622 2.909 -6.640 1.00 96.62 66 LEU A O 1
ATOM 532 N N . LEU A 1 67 ? 5.777 3.270 -5.423 1.00 96.75 67 LEU A N 1
ATOM 533 C CA . LEU A 1 67 ? 4.924 3.505 -6.591 1.00 96.75 67 LEU A CA 1
ATOM 534 C C . LEU A 1 67 ? 5.385 4.720 -7.412 1.00 96.75 67 LEU A C 1
ATOM 536 O O . LEU A 1 67 ? 5.314 4.689 -8.642 1.00 96.75 67 LEU A O 1
ATOM 540 N N . ILE A 1 68 ? 5.915 5.759 -6.764 1.00 95.81 68 ILE A N 1
ATOM 541 C CA . ILE A 1 68 ? 6.541 6.904 -7.441 1.00 95.81 68 ILE A CA 1
ATOM 542 C C . ILE A 1 68 ? 7.801 6.464 -8.198 1.00 95.81 68 ILE A C 1
ATOM 544 O O . ILE A 1 68 ? 7.942 6.805 -9.372 1.00 95.81 68 ILE A O 1
ATOM 548 N N . ALA A 1 69 ? 8.681 5.672 -7.575 1.00 96.19 69 ALA A N 1
ATOM 549 C CA . ALA A 1 69 ? 9.895 5.159 -8.214 1.00 96.19 69 ALA A CA 1
ATOM 550 C C . ALA A 1 69 ? 9.576 4.311 -9.458 1.00 96.19 69 ALA A C 1
ATOM 552 O O . ALA A 1 69 ? 10.197 4.496 -10.504 1.00 96.19 69 ALA A O 1
ATOM 553 N N . ILE A 1 70 ? 8.543 3.465 -9.387 1.00 95.50 70 ILE A N 1
ATOM 554 C CA . ILE A 1 70 ? 8.008 2.727 -10.542 1.00 95.50 70 ILE A CA 1
ATOM 555 C C . ILE A 1 70 ? 7.572 3.694 -11.649 1.00 95.50 70 ILE A C 1
ATOM 557 O O . ILE A 1 70 ? 7.928 3.505 -12.813 1.00 95.50 70 ILE A O 1
ATOM 561 N N . GLY A 1 71 ? 6.817 4.741 -11.301 1.00 94.56 71 GLY A N 1
ATOM 562 C CA . GLY A 1 71 ? 6.353 5.740 -12.266 1.00 94.56 71 GLY A CA 1
ATOM 563 C C . GLY A 1 71 ? 7.508 6.442 -12.987 1.00 94.56 71 GLY A C 1
ATOM 564 O O . GLY A 1 71 ? 7.466 6.607 -14.206 1.00 94.56 71 GLY A O 1
ATOM 565 N N . ILE A 1 72 ? 8.573 6.783 -12.256 1.00 94.81 72 ILE A N 1
ATOM 566 C CA . ILE A 1 72 ? 9.801 7.364 -12.817 1.00 94.81 72 ILE A CA 1
ATOM 567 C C . ILE A 1 72 ? 10.505 6.354 -13.738 1.00 94.81 72 ILE A C 1
ATOM 569 O O . ILE A 1 72 ? 10.883 6.704 -14.858 1.00 94.81 72 ILE A O 1
ATOM 573 N N . ALA A 1 73 ? 10.625 5.090 -13.320 1.00 95.25 73 ALA A N 1
ATOM 574 C CA . ALA A 1 73 ? 11.274 4.023 -14.089 1.00 95.25 73 ALA A CA 1
ATOM 575 C C . ALA A 1 73 ? 10.577 3.722 -15.431 1.00 95.25 73 ALA A C 1
ATOM 577 O O . ALA A 1 73 ? 11.215 3.278 -16.391 1.00 95.25 73 ALA A O 1
ATOM 578 N N . CYS A 1 74 ? 9.281 4.021 -15.539 1.00 93.56 74 CYS A N 1
ATOM 579 C CA . CYS A 1 74 ? 8.533 3.910 -16.791 1.00 93.56 74 CYS A CA 1
ATOM 580 C C . CYS A 1 74 ? 8.958 4.953 -17.843 1.00 93.56 74 CYS A C 1
ATOM 582 O O . CYS A 1 74 ? 8.628 4.800 -19.018 1.00 93.56 74 CYS A O 1
ATOM 584 N N . GLY A 1 75 ? 9.739 5.976 -17.473 1.00 85.81 75 GLY A N 1
ATOM 585 C CA . GLY A 1 75 ? 10.391 6.889 -18.417 1.00 85.81 75 GLY A CA 1
ATOM 586 C C . GLY A 1 75 ? 9.425 7.759 -19.224 1.00 85.81 75 GLY A C 1
ATOM 587 O O . GLY A 1 75 ? 9.697 8.041 -20.386 1.00 85.81 75 GLY A O 1
ATOM 588 N N . GLY A 1 76 ? 8.295 8.151 -18.629 1.00 81.38 76 GLY A N 1
ATOM 589 C CA . GLY A 1 76 ? 7.299 9.026 -19.260 1.00 81.38 76 GLY A CA 1
ATOM 590 C C . GLY A 1 76 ? 6.153 8.308 -19.979 1.00 81.38 76 GLY A C 1
ATOM 591 O O . GLY A 1 76 ? 5.189 8.969 -20.362 1.00 81.38 76 GLY A O 1
ATOM 592 N N . ASP A 1 77 ? 6.191 6.975 -20.105 1.00 92.38 77 ASP A N 1
ATOM 593 C CA . ASP A 1 77 ? 5.023 6.196 -20.536 1.00 92.38 77 ASP A CA 1
ATOM 594 C C . ASP A 1 77 ? 3.998 6.125 -19.397 1.00 92.38 77 ASP A C 1
ATOM 596 O O . ASP A 1 77 ? 4.035 5.251 -18.525 1.00 92.38 77 ASP A O 1
ATOM 600 N N . ARG A 1 78 ? 3.091 7.104 -19.394 1.00 92.31 78 ARG A N 1
ATOM 601 C CA . ARG A 1 78 ? 2.055 7.248 -18.373 1.00 92.31 78 ARG A CA 1
ATOM 602 C C . ARG A 1 78 ? 1.103 6.055 -18.345 1.00 92.31 78 ARG A C 1
ATOM 604 O O . ARG A 1 78 ? 0.759 5.590 -17.264 1.00 92.31 78 ARG A O 1
ATOM 611 N N . THR A 1 79 ? 0.696 5.557 -19.509 1.00 93.38 79 THR A N 1
ATOM 612 C CA . THR A 1 79 ? -0.257 4.446 -19.612 1.00 93.38 79 THR A CA 1
ATOM 613 C C . THR A 1 79 ? 0.343 3.172 -19.029 1.00 93.38 79 THR A C 1
ATOM 615 O O . THR A 1 79 ? -0.316 2.460 -18.269 1.00 93.38 79 THR A O 1
ATOM 618 N N . PHE A 1 80 ? 1.611 2.894 -19.336 1.00 93.25 80 PHE A N 1
ATOM 619 C CA . PHE A 1 80 ? 2.319 1.756 -18.763 1.00 93.25 80 PHE A CA 1
ATOM 620 C C . PHE A 1 80 ? 2.540 1.919 -17.253 1.00 93.25 80 PHE A C 1
ATOM 622 O O . PHE A 1 80 ? 2.274 0.982 -16.499 1.00 93.25 80 PHE A O 1
ATOM 629 N N . ALA A 1 81 ? 2.938 3.110 -16.795 1.00 94.38 81 ALA A N 1
ATOM 630 C CA . ALA A 1 81 ? 3.105 3.402 -15.372 1.00 94.38 81 ALA A CA 1
ATOM 631 C C . ALA A 1 81 ? 1.810 3.185 -14.577 1.00 94.38 81 ALA A C 1
ATOM 633 O O . ALA A 1 81 ? 1.822 2.492 -13.560 1.00 94.38 81 ALA A O 1
ATOM 634 N N . GLU A 1 82 ? 0.688 3.728 -15.055 1.00 93.94 82 GLU A N 1
ATOM 635 C CA . GLU A 1 82 ? -0.627 3.558 -14.427 1.00 93.94 82 GLU A CA 1
ATOM 636 C C . GLU A 1 82 ? -1.034 2.080 -14.388 1.00 93.94 82 GLU A C 1
ATOM 638 O O . GLU A 1 82 ? -1.531 1.600 -13.368 1.00 93.94 82 GLU A O 1
ATOM 643 N N . ARG A 1 83 ? -0.757 1.328 -15.461 1.00 94.25 83 ARG A N 1
ATOM 644 C CA . ARG A 1 83 ? -1.031 -0.111 -15.521 1.00 94.25 83 ARG A CA 1
ATOM 645 C C . ARG A 1 83 ? -0.227 -0.893 -14.485 1.00 94.25 83 ARG A C 1
ATOM 647 O O . ARG A 1 83 ? -0.804 -1.706 -13.768 1.00 94.25 83 ARG A O 1
ATOM 654 N N . VAL A 1 84 ? 1.078 -0.646 -14.383 1.00 94.50 84 VAL A N 1
ATOM 655 C CA . VAL A 1 84 ? 1.941 -1.321 -13.401 1.00 94.50 84 VAL A CA 1
ATOM 656 C C . VAL A 1 84 ? 1.546 -0.941 -11.976 1.00 94.50 84 VAL A C 1
ATOM 658 O O . VAL A 1 84 ? 1.377 -1.820 -11.134 1.00 94.50 84 VAL A O 1
ATOM 661 N N . GLN A 1 85 ? 1.341 0.349 -11.699 1.00 95.06 85 GLN A N 1
ATOM 662 C CA . GLN A 1 85 ? 0.898 0.810 -10.381 1.00 95.06 85 GLN A CA 1
ATOM 663 C C . GLN A 1 85 ? -0.458 0.210 -9.992 1.00 95.06 85 GLN A C 1
ATOM 665 O O . GLN A 1 85 ? -0.665 -0.098 -8.820 1.00 95.06 85 GLN A O 1
ATOM 670 N N . SER A 1 86 ? -1.364 0.006 -10.955 1.00 95.19 86 SER A N 1
ATOM 671 C CA . SER A 1 86 ? -2.635 -0.679 -10.716 1.00 95.19 86 SER A CA 1
ATOM 672 C C . SER A 1 86 ? -2.430 -2.146 -10.341 1.00 95.19 86 SER A C 1
ATOM 674 O O . SER A 1 86 ? -3.058 -2.599 -9.392 1.00 95.19 86 SER A O 1
ATOM 676 N N . ILE A 1 87 ? -1.557 -2.878 -11.043 1.00 94.69 87 ILE A N 1
ATOM 677 C CA . ILE A 1 87 ? -1.253 -4.286 -10.727 1.00 94.69 87 ILE A CA 1
ATOM 678 C C . ILE A 1 87 ? -0.706 -4.394 -9.299 1.00 94.69 87 ILE A C 1
ATOM 680 O O . ILE A 1 87 ? -1.262 -5.116 -8.474 1.00 94.69 87 ILE A O 1
ATOM 684 N N . VAL A 1 88 ? 0.332 -3.616 -8.981 1.00 95.31 88 VAL A N 1
ATOM 685 C CA . VAL A 1 88 ? 0.953 -3.619 -7.647 1.00 95.31 88 VAL A CA 1
ATOM 686 C C . VAL A 1 88 ? -0.052 -3.188 -6.574 1.00 95.31 88 VAL A C 1
ATOM 688 O O . VAL A 1 88 ? -0.135 -3.804 -5.514 1.00 95.31 88 VAL A O 1
ATOM 691 N N . GLY A 1 89 ? -0.852 -2.154 -6.849 1.00 95.44 89 GLY A N 1
ATOM 692 C CA . GLY A 1 89 ? -1.868 -1.650 -5.928 1.00 95.44 89 GLY A CA 1
ATOM 693 C C . GLY A 1 89 ? -2.964 -2.670 -5.611 1.00 95.44 89 GLY A C 1
ATOM 694 O O . GLY A 1 89 ? -3.354 -2.793 -4.449 1.00 95.44 89 GLY A O 1
ATOM 695 N N . GLU A 1 90 ? -3.440 -3.425 -6.604 1.00 95.00 90 GLU A N 1
ATOM 696 C CA . GLU A 1 90 ? -4.424 -4.489 -6.373 1.00 95.00 90 GLU A CA 1
ATOM 697 C C . GLU A 1 90 ? -3.825 -5.663 -5.594 1.00 95.00 90 GLU A C 1
ATOM 699 O O . GLU A 1 90 ? -4.474 -6.170 -4.682 1.00 95.00 90 GLU A O 1
ATOM 704 N N . GLN A 1 91 ? -2.571 -6.045 -5.855 1.00 94.25 91 GLN A N 1
ATOM 705 C CA . GLN A 1 91 ? -1.908 -7.099 -5.077 1.00 94.25 91 GLN A CA 1
ATOM 706 C C . GLN A 1 91 ? -1.716 -6.706 -3.609 1.00 94.25 91 GLN A C 1
ATOM 708 O O . GLN A 1 91 ? -2.030 -7.485 -2.708 1.00 94.25 91 GLN A O 1
ATOM 713 N N . LEU A 1 92 ? -1.300 -5.464 -3.344 1.00 95.62 92 LEU A N 1
ATOM 714 C CA . LEU A 1 92 ? -1.213 -4.935 -1.980 1.00 95.62 92 LEU A CA 1
ATOM 715 C C . LEU A 1 92 ? -2.571 -4.928 -1.281 1.00 95.62 92 LEU A C 1
ATOM 717 O O . LEU A 1 92 ? -2.669 -5.296 -0.110 1.00 95.62 92 LEU A O 1
ATOM 721 N N . LYS A 1 93 ? -3.632 -4.552 -2.000 1.00 96.06 93 LYS A N 1
ATOM 722 C CA . LYS A 1 93 ? -5.001 -4.573 -1.478 1.00 96.06 93 LYS A CA 1
ATOM 723 C C . LYS A 1 93 ? -5.456 -5.994 -1.151 1.00 96.06 93 LYS A C 1
ATOM 725 O O . LYS A 1 93 ? -5.987 -6.219 -0.065 1.00 96.06 93 LYS A O 1
ATOM 730 N N . HIS A 1 94 ? -5.233 -6.953 -2.047 1.00 94.88 94 HIS A N 1
ATOM 731 C CA . HIS A 1 94 ? -5.553 -8.359 -1.800 1.00 94.88 94 HIS A CA 1
ATOM 732 C C . HIS A 1 94 ? -4.798 -8.905 -0.587 1.00 94.88 94 HIS A C 1
ATOM 734 O O . HIS A 1 94 ? -5.417 -9.509 0.292 1.00 94.88 94 HIS A O 1
ATOM 740 N N . GLY A 1 95 ? -3.495 -8.627 -0.485 1.00 94.00 95 GLY A N 1
ATOM 741 C CA . GLY A 1 95 ? -2.690 -8.983 0.681 1.00 94.00 95 GLY A CA 1
ATOM 742 C C . GLY A 1 95 ? -3.251 -8.381 1.972 1.00 94.00 95 GLY A C 1
ATOM 743 O O . GLY A 1 95 ? -3.458 -9.103 2.948 1.00 94.00 95 GLY A O 1
ATOM 744 N N . ALA A 1 96 ? -3.579 -7.085 1.963 1.00 95.50 96 ALA A N 1
ATOM 745 C CA . ALA A 1 96 ? -4.136 -6.383 3.118 1.00 95.50 96 ALA A CA 1
ATOM 746 C C . ALA A 1 96 ? -5.454 -7.012 3.584 1.00 95.50 96 ALA A C 1
ATOM 748 O O . ALA A 1 96 ? -5.618 -7.333 4.759 1.00 95.50 96 ALA A O 1
ATOM 749 N N . LEU A 1 97 ? -6.385 -7.243 2.656 1.00 95.50 97 LEU A N 1
ATOM 750 C CA . LEU A 1 97 ? -7.687 -7.835 2.959 1.00 95.50 97 LEU A CA 1
ATOM 751 C C . LEU A 1 97 ? -7.555 -9.283 3.446 1.00 95.50 97 LEU A C 1
ATOM 753 O O . LEU A 1 97 ? -8.267 -9.684 4.366 1.00 95.50 97 LEU A O 1
ATOM 757 N N . SER A 1 98 ? -6.616 -10.051 2.891 1.00 94.62 98 SER A N 1
ATOM 758 C CA . SER A 1 98 ? -6.305 -11.401 3.365 1.00 94.62 98 SER A CA 1
ATOM 759 C C . SER A 1 98 ? -5.783 -11.378 4.807 1.00 94.62 98 SER A C 1
ATOM 761 O O . SER A 1 98 ? -6.236 -12.157 5.647 1.00 94.62 98 SER A O 1
ATOM 763 N N . LEU A 1 99 ? -4.875 -10.457 5.146 1.00 93.1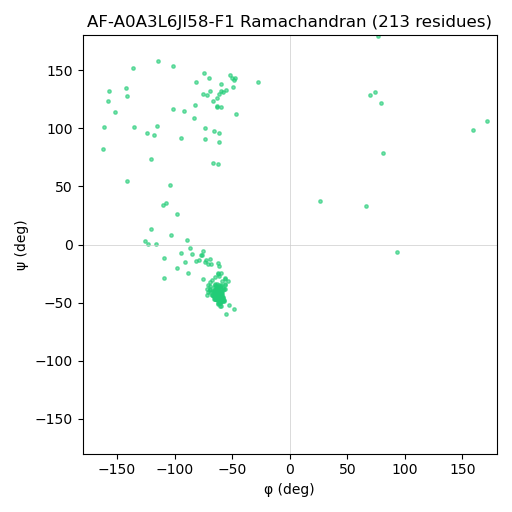9 99 LEU A N 1
ATOM 764 C CA . LEU A 1 99 ? -4.392 -10.256 6.518 1.00 93.19 99 LEU A CA 1
ATOM 765 C C . LEU A 1 99 ? -5.518 -9.852 7.480 1.00 93.19 99 LEU A C 1
ATOM 767 O O . LEU A 1 99 ? -5.646 -10.452 8.544 1.00 93.19 99 LEU A O 1
ATOM 771 N N . VAL A 1 100 ? -6.379 -8.914 7.079 1.00 93.81 100 VAL A N 1
ATOM 772 C CA . VAL A 1 100 ? -7.544 -8.486 7.873 1.00 93.81 100 VAL A CA 1
ATOM 773 C C . VAL A 1 100 ? -8.527 -9.635 8.092 1.00 93.81 100 VAL A C 1
ATOM 775 O O . VAL A 1 100 ? -9.054 -9.791 9.190 1.00 93.81 100 VAL A O 1
ATOM 778 N N . SER A 1 101 ? -8.759 -10.490 7.092 1.00 90.81 101 SER A N 1
ATOM 779 C CA . SER A 1 101 ? -9.691 -11.620 7.226 1.00 90.81 101 SER A CA 1
ATOM 780 C C . SER A 1 101 ? -9.279 -12.629 8.309 1.00 90.81 101 SER A C 1
ATOM 782 O O . SER A 1 101 ? -10.149 -13.253 8.919 1.00 90.81 101 SER A O 1
ATOM 784 N N . ARG A 1 102 ? -7.973 -12.721 8.595 1.00 89.75 102 ARG A N 1
ATOM 785 C CA . ARG A 1 102 ? -7.371 -13.578 9.628 1.00 89.75 102 ARG A CA 1
ATOM 786 C C . ARG A 1 102 ? -7.320 -12.951 11.020 1.00 89.75 102 ARG A C 1
ATOM 788 O O . ARG A 1 102 ? -6.867 -13.610 11.949 1.00 89.75 102 ARG A O 1
ATOM 795 N N . LEU A 1 103 ? -7.753 -11.700 11.180 1.00 87.62 103 LEU A N 1
ATOM 796 C CA . LEU A 1 103 ? -7.908 -11.104 12.505 1.00 87.62 103 LEU A CA 1
ATOM 797 C C . LEU A 1 103 ? -8.905 -11.919 13.332 1.00 87.62 103 LEU A C 1
ATOM 799 O O . LEU A 1 103 ? -9.994 -12.241 12.842 1.00 87.62 103 LEU A O 1
ATOM 803 N N . GLY A 1 104 ? -8.512 -12.230 14.570 1.00 80.38 104 GLY A N 1
ATOM 804 C CA . GLY A 1 104 ? -9.372 -12.871 15.556 1.00 80.38 104 GLY A CA 1
ATOM 805 C C . GLY A 1 104 ? -10.464 -11.920 16.045 1.00 80.38 104 GLY A C 1
ATOM 806 O O . GLY A 1 104 ? -10.233 -10.726 16.224 1.00 80.38 104 GLY A O 1
ATOM 807 N N . ASP A 1 105 ? -11.653 -12.467 16.286 1.00 79.62 105 ASP A N 1
ATOM 808 C CA . ASP A 1 105 ? -12.844 -11.710 16.691 1.00 79.62 105 ASP A CA 1
ATOM 809 C C . ASP A 1 105 ? -13.068 -11.758 18.222 1.00 79.62 105 ASP A C 1
ATOM 811 O O . ASP A 1 105 ? -14.191 -11.649 18.703 1.00 79.62 105 ASP A O 1
ATOM 815 N N . GLU A 1 106 ? -12.000 -11.942 19.009 1.00 72.56 106 GLU A N 1
ATOM 816 C CA . GLU A 1 106 ? -12.086 -12.263 20.448 1.00 72.56 106 GLU A CA 1
ATOM 817 C C . GLU A 1 106 ? -12.562 -11.100 21.335 1.00 72.56 106 GLU A C 1
ATOM 819 O O . GLU A 1 106 ? -12.982 -11.309 22.474 1.00 72.56 106 GLU A O 1
ATOM 824 N N . SER A 1 107 ? -12.529 -9.865 20.827 1.00 75.44 107 SER A N 1
ATOM 825 C CA . SER A 1 107 ? -12.993 -8.680 21.555 1.00 75.44 107 SER A CA 1
ATOM 826 C C . SER A 1 107 ? -14.384 -8.231 21.105 1.00 75.44 107 SER A C 1
ATOM 828 O O . SER A 1 107 ? -14.774 -8.404 19.953 1.00 75.44 107 SER A O 1
ATOM 830 N N . LEU A 1 108 ? -15.116 -7.553 21.998 1.00 67.81 108 LEU A N 1
ATOM 831 C CA . LEU A 1 108 ? -16.437 -6.976 21.699 1.00 67.81 108 LEU A CA 1
ATOM 832 C C . LEU A 1 108 ? -16.420 -6.004 20.505 1.00 67.81 108 LEU A C 1
ATOM 834 O O . LEU A 1 108 ? -17.428 -5.848 19.823 1.00 67.81 108 LEU A O 1
ATOM 838 N N . THR A 1 109 ? -15.288 -5.345 20.255 1.00 81.19 109 THR A N 1
ATOM 839 C CA . THR A 1 109 ? -15.086 -4.433 19.120 1.00 81.19 109 THR A CA 1
ATOM 840 C C . THR A 1 109 ? -14.448 -5.116 17.910 1.00 81.19 109 THR A C 1
ATOM 842 O O . THR A 1 109 ? -14.377 -4.497 16.853 1.00 81.19 109 THR A O 1
ATOM 845 N N . GLY A 1 110 ? -14.003 -6.370 18.035 1.00 85.19 110 GLY A N 1
ATOM 846 C CA . GLY A 1 110 ? -13.267 -7.116 17.009 1.00 85.19 110 GLY A CA 1
ATOM 847 C C . GLY A 1 110 ? -13.970 -7.139 15.650 1.00 85.19 110 GLY A C 1
ATOM 848 O O . GLY A 1 110 ? -13.376 -6.680 14.672 1.00 85.19 110 GLY A O 1
ATOM 849 N N . PRO A 1 111 ? -15.257 -7.531 15.579 1.00 88.56 111 PRO A N 1
ATOM 850 C CA . PRO A 1 111 ? -16.003 -7.521 14.322 1.00 88.56 111 PRO A CA 1
ATOM 851 C C . PRO A 1 111 ? -16.098 -6.127 13.679 1.00 88.56 111 PRO A C 1
ATOM 853 O O . PRO A 1 111 ? -15.931 -5.990 12.467 1.00 88.56 111 PRO A O 1
ATOM 856 N N . ALA A 1 112 ? -16.313 -5.080 14.484 1.00 89.44 112 ALA A N 1
ATOM 857 C CA . ALA A 1 112 ? -16.401 -3.701 13.998 1.00 89.44 112 ALA A CA 1
ATOM 858 C C . ALA A 1 112 ? -15.043 -3.184 13.492 1.00 89.44 112 ALA A C 1
ATOM 860 O O . ALA A 1 112 ? -14.978 -2.559 12.435 1.00 89.44 112 ALA A O 1
ATOM 861 N N . VAL A 1 113 ? -13.953 -3.497 14.201 1.00 92.19 113 VAL A N 1
ATOM 862 C CA . VAL A 1 113 ? -12.575 -3.190 13.785 1.00 92.19 113 VAL A CA 1
ATOM 863 C C . VAL A 1 113 ? -12.256 -3.874 12.460 1.00 92.19 113 VAL A C 1
ATOM 865 O O . VAL A 1 113 ? -11.794 -3.227 11.521 1.00 92.19 113 VAL A O 1
ATOM 868 N N . LYS A 1 114 ? -12.559 -5.169 12.345 1.00 93.50 114 LYS A N 1
ATOM 869 C CA . LYS A 1 114 ? -12.347 -5.950 11.124 1.00 93.50 114 LYS A CA 1
ATOM 870 C C . LYS A 1 114 ? -13.118 -5.362 9.946 1.00 93.50 114 LYS A C 1
ATOM 872 O O . LYS A 1 114 ? -12.544 -5.169 8.876 1.00 93.50 114 LYS A O 1
ATOM 877 N N . GLN A 1 115 ? -14.387 -5.010 10.146 1.00 92.25 115 GLN A N 1
ATOM 878 C CA . GLN A 1 115 ? -15.210 -4.396 9.107 1.00 92.25 115 GLN A CA 1
ATOM 879 C C . GLN A 1 115 ? -14.688 -3.008 8.700 1.00 92.25 115 GLN A C 1
ATOM 881 O O . GLN A 1 115 ? -14.588 -2.728 7.503 1.00 92.25 115 GLN A O 1
ATOM 886 N N . ALA A 1 116 ? -14.293 -2.168 9.661 1.00 93.44 116 ALA A N 1
ATOM 887 C CA . ALA A 1 116 ? -13.698 -0.860 9.390 1.00 93.44 116 ALA A CA 1
ATOM 888 C C . ALA A 1 116 ? -12.407 -0.992 8.569 1.00 93.44 116 ALA A C 1
ATOM 890 O O . ALA A 1 116 ? -12.249 -0.312 7.556 1.00 93.44 116 ALA A O 1
ATOM 891 N N . LEU A 1 117 ? -11.527 -1.929 8.934 1.00 95.69 117 LEU A N 1
ATOM 892 C CA . LEU A 1 117 ? -10.295 -2.213 8.195 1.00 95.69 117 LEU A CA 1
ATOM 893 C C . LEU A 1 117 ? -10.561 -2.749 6.788 1.00 95.69 117 LEU A C 1
ATOM 895 O O . LEU A 1 117 ? -9.892 -2.336 5.842 1.00 95.69 117 LEU A O 1
ATOM 899 N N . MET A 1 118 ? -11.553 -3.629 6.615 1.00 95.31 118 MET A N 1
ATOM 900 C CA . MET A 1 118 ? -11.953 -4.080 5.280 1.00 95.31 118 MET A CA 1
ATOM 901 C C . MET A 1 118 ? -12.413 -2.907 4.409 1.00 95.31 118 MET A C 1
ATOM 903 O O . MET A 1 118 ? -12.019 -2.822 3.245 1.00 95.31 118 MET A O 1
ATOM 907 N N . HIS A 1 119 ? -13.212 -1.988 4.958 1.00 93.94 119 HIS A N 1
ATOM 908 C CA . HIS A 1 119 ? -13.643 -0.780 4.251 1.00 93.94 119 HIS A CA 1
ATOM 909 C C . HIS A 1 119 ? -12.467 0.144 3.914 1.00 93.94 119 HIS A C 1
ATOM 911 O O . HIS A 1 119 ? -12.350 0.575 2.763 1.00 93.94 119 HIS A O 1
ATOM 917 N N . PHE A 1 120 ? -11.585 0.393 4.883 1.00 95.06 120 PHE A N 1
ATOM 918 C CA . PHE A 1 120 ? -10.376 1.196 4.723 1.00 95.06 120 PHE A CA 1
ATOM 919 C C . PHE A 1 120 ? -9.498 0.661 3.583 1.00 95.06 120 PHE A C 1
ATOM 921 O O . PHE A 1 120 ? -9.307 1.343 2.576 1.00 95.06 120 PHE A O 1
ATOM 928 N N . PHE A 1 121 ? -9.042 -0.594 3.665 1.00 95.94 121 PHE A N 1
ATOM 929 C CA . PHE A 1 121 ? -8.140 -1.165 2.660 1.00 95.94 121 PHE A CA 1
ATOM 930 C C . PHE A 1 121 ? -8.800 -1.347 1.290 1.00 95.94 121 PHE A C 1
ATOM 932 O O . PHE A 1 121 ? -8.131 -1.199 0.270 1.00 95.94 121 PHE A O 1
ATOM 939 N N . LYS A 1 122 ? -10.114 -1.599 1.225 1.00 95.00 122 LYS A N 1
ATOM 940 C CA . LYS A 1 122 ? -10.836 -1.684 -0.056 1.00 95.00 122 LYS A CA 1
ATOM 941 C C . LYS A 1 122 ? -10.848 -0.349 -0.810 1.00 95.00 122 LYS A C 1
ATOM 943 O O . LYS A 1 122 ? -10.812 -0.352 -2.042 1.00 95.00 122 LYS A O 1
ATOM 948 N N . ARG A 1 123 ? -10.914 0.775 -0.087 1.00 92.69 123 ARG A N 1
ATOM 949 C CA . ARG A 1 123 ? -10.936 2.139 -0.647 1.00 92.69 123 ARG A CA 1
ATOM 950 C C . ARG A 1 123 ? -9.542 2.729 -0.862 1.00 92.69 123 ARG A C 1
ATOM 952 O O . ARG A 1 123 ? -9.388 3.608 -1.711 1.00 92.69 123 ARG A O 1
ATOM 959 N N . LEU A 1 124 ? -8.557 2.250 -0.108 1.00 93.81 124 LEU A N 1
ATOM 960 C CA . LEU A 1 124 ? -7.198 2.768 -0.089 1.00 93.81 124 LEU A CA 1
ATOM 961 C C . LEU A 1 124 ? -6.557 2.781 -1.484 1.00 93.81 124 LEU A C 1
ATOM 963 O O . LEU A 1 124 ? -6.576 1.794 -2.223 1.00 93.81 124 LEU A O 1
ATOM 967 N N . ARG A 1 125 ? -5.937 3.915 -1.820 1.00 93.25 125 ARG A N 1
ATOM 968 C CA . ARG A 1 125 ? -5.105 4.082 -3.015 1.00 93.25 125 ARG A CA 1
ATOM 969 C C . ARG A 1 125 ? -3.668 4.348 -2.590 1.00 93.25 125 ARG A C 1
ATOM 971 O O . ARG A 1 125 ? -3.328 5.471 -2.243 1.00 93.25 125 ARG A O 1
ATOM 978 N N . PHE A 1 126 ? -2.823 3.324 -2.669 1.00 93.69 126 PHE A N 1
ATOM 979 C CA . PHE A 1 126 ? -1.425 3.382 -2.221 1.00 93.69 126 PHE A CA 1
ATOM 980 C C . PHE A 1 126 ? -0.556 4.417 -2.956 1.00 93.69 126 PHE A C 1
ATOM 982 O O . PHE A 1 126 ? 0.509 4.781 -2.471 1.00 93.69 126 PHE A O 1
ATOM 989 N N . ASN A 1 127 ? -0.979 4.897 -4.131 1.00 91.00 127 ASN A N 1
ATOM 990 C CA . ASN A 1 127 ? -0.256 5.916 -4.897 1.00 91.00 127 ASN A CA 1
ATOM 991 C C . ASN A 1 127 ? -0.643 7.359 -4.533 1.00 91.00 127 ASN A C 1
ATOM 993 O O . ASN A 1 127 ? -0.181 8.293 -5.190 1.00 91.00 127 ASN A O 1
ATOM 997 N N . ARG A 1 128 ? -1.504 7.557 -3.532 1.00 90.62 128 ARG A N 1
ATOM 998 C CA . ARG A 1 128 ? -1.937 8.876 -3.064 1.00 90.62 128 ARG A CA 1
ATOM 999 C C . ARG A 1 128 ? -1.455 9.134 -1.651 1.00 90.62 128 ARG A C 1
ATOM 1001 O O . ARG A 1 128 ? -1.156 8.207 -0.907 1.00 90.62 128 ARG A O 1
ATOM 1008 N N . ASP A 1 129 ? -1.382 10.415 -1.325 1.00 90.75 129 ASP A N 1
ATOM 1009 C CA . ASP A 1 129 ? -1.249 10.844 0.057 1.00 90.75 129 ASP A CA 1
ATOM 1010 C C . ASP A 1 129 ? -2.579 10.599 0.778 1.00 90.75 129 ASP A C 1
ATOM 1012 O O . ASP A 1 129 ? -3.643 10.927 0.242 1.00 90.75 129 ASP A O 1
ATOM 1016 N N . VAL A 1 130 ? -2.520 9.932 1.926 1.00 89.69 130 VAL A N 1
ATOM 1017 C CA . VAL A 1 130 ? -3.690 9.453 2.665 1.00 89.69 130 VAL A CA 1
ATOM 1018 C C . VAL A 1 130 ? -3.432 9.629 4.151 1.00 89.69 130 VAL A C 1
ATOM 1020 O O . VAL A 1 130 ? -2.436 9.125 4.663 1.00 89.69 130 VAL A O 1
ATOM 1023 N N . SER A 1 131 ? -4.370 10.275 4.843 1.00 93.25 131 SER A N 1
ATOM 1024 C CA . SER A 1 131 ? -4.425 10.306 6.304 1.00 93.25 131 SER A CA 1
ATOM 1025 C C . SER A 1 131 ? -5.132 9.037 6.808 1.00 93.25 131 SER A C 1
ATOM 1027 O 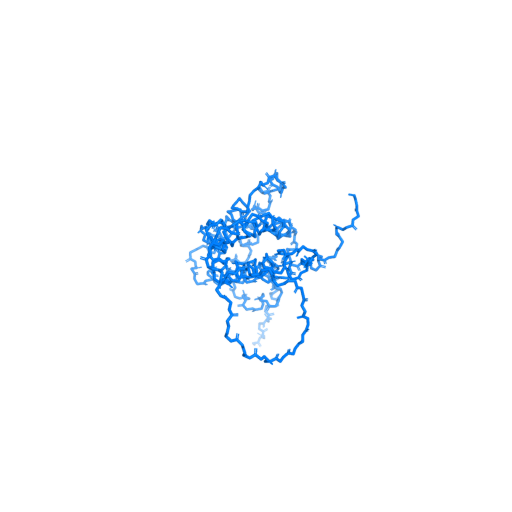O . SER A 1 131 ? -6.343 8.905 6.606 1.00 93.25 131 SER A O 1
ATOM 1029 N N . PRO A 1 132 ? -4.424 8.072 7.438 1.00 92.62 132 PRO A N 1
ATOM 1030 C CA . PRO A 1 132 ? -5.051 6.835 7.911 1.00 92.62 132 PRO A CA 1
ATOM 1031 C C . PRO A 1 132 ? -6.157 7.103 8.931 1.00 92.62 132 PRO A C 1
ATOM 1033 O O . PRO A 1 132 ? -7.171 6.413 8.930 1.00 92.62 132 PRO A O 1
ATOM 1036 N N . VAL A 1 133 ? -5.964 8.119 9.778 1.00 93.12 133 VAL A N 1
ATOM 1037 C CA . VAL A 1 133 ? -6.929 8.528 10.804 1.00 93.12 133 VAL A CA 1
ATOM 1038 C C . VAL A 1 133 ? -8.245 8.944 10.153 1.00 93.12 133 VAL A C 1
ATOM 1040 O O . VAL A 1 133 ? -9.282 8.373 10.473 1.00 93.12 133 VAL A O 1
ATOM 1043 N N . GLU A 1 134 ? -8.201 9.857 9.181 1.00 92.56 134 GLU A N 1
ATOM 1044 C CA . GLU A 1 134 ? -9.404 10.361 8.507 1.00 92.56 134 GLU A CA 1
ATOM 1045 C C . GLU A 1 134 ? -10.155 9.255 7.753 1.00 92.56 134 GLU A C 1
ATOM 1047 O O . GLU A 1 134 ? -11.377 9.144 7.860 1.00 92.56 134 GLU A O 1
ATOM 1052 N N . GLU A 1 135 ? -9.440 8.393 7.024 1.00 92.81 135 GLU A N 1
ATOM 1053 C CA . GLU A 1 135 ? -10.078 7.314 6.261 1.00 92.81 135 GLU A CA 1
ATOM 1054 C C . GLU A 1 135 ? -10.655 6.212 7.163 1.00 92.81 135 GLU A C 1
ATOM 1056 O O . GLU A 1 135 ? -11.702 5.645 6.842 1.00 92.81 135 GLU A O 1
ATOM 1061 N N . ILE A 1 136 ? -10.010 5.898 8.294 1.00 93.00 136 ILE A N 1
ATOM 1062 C CA . ILE A 1 136 ? -10.540 4.931 9.267 1.00 93.00 136 ILE A CA 1
ATOM 1063 C C . ILE A 1 136 ? -11.744 5.517 10.002 1.00 93.00 136 ILE A C 1
ATOM 1065 O O . ILE A 1 136 ? -12.741 4.817 10.178 1.00 93.00 136 ILE A O 1
ATOM 1069 N N . GLU A 1 137 ? -11.706 6.792 10.388 1.00 92.06 137 GLU A N 1
ATOM 1070 C CA . GLU A 1 137 ? -12.868 7.468 10.965 1.00 92.06 137 GLU A CA 1
ATOM 1071 C C . GLU A 1 137 ? -14.069 7.436 10.021 1.00 92.06 137 GLU A C 1
ATOM 1073 O O . GLU A 1 137 ? -15.182 7.115 10.441 1.00 92.06 137 GLU A O 1
ATOM 1078 N N . GLU A 1 138 ? -13.853 7.745 8.744 1.00 90.69 138 GLU A N 1
ATOM 1079 C CA . GLU A 1 138 ? -14.896 7.692 7.722 1.00 90.69 138 GLU A CA 1
ATOM 1080 C C . GLU A 1 138 ? -15.412 6.261 7.523 1.00 90.69 138 GLU A C 1
ATOM 1082 O O . GLU A 1 138 ? -16.623 6.034 7.427 1.00 90.69 138 GLU A O 1
ATOM 1087 N N . ALA A 1 139 ? -14.513 5.270 7.529 1.00 90.00 139 ALA A N 1
ATOM 1088 C CA . ALA A 1 139 ? -14.893 3.865 7.466 1.00 90.00 139 ALA A CA 1
ATOM 1089 C C . ALA A 1 139 ? -15.793 3.480 8.647 1.00 90.00 139 ALA A C 1
ATOM 1091 O O . ALA A 1 139 ? -16.846 2.891 8.416 1.00 90.00 139 ALA A O 1
ATOM 1092 N N . VAL A 1 140 ? -15.447 3.866 9.879 1.00 89.56 140 VAL A N 1
ATOM 1093 C CA . VAL A 1 140 ? -16.249 3.585 11.083 1.00 89.56 140 VAL A CA 1
ATOM 1094 C C . VAL A 1 140 ? -17.596 4.310 11.043 1.00 89.56 140 VAL A C 1
ATOM 1096 O O . VAL A 1 140 ? -18.623 3.683 11.297 1.00 89.56 140 VAL A O 1
ATOM 1099 N N . LYS A 1 141 ? -17.632 5.592 10.652 1.00 87.38 141 LYS A N 1
ATOM 1100 C CA . LYS A 1 141 ? -18.883 6.361 10.492 1.00 87.38 141 LYS A CA 1
ATOM 1101 C C . LYS A 1 141 ? -19.838 5.680 9.508 1.00 87.38 141 LYS A C 1
ATOM 1103 O O . LYS A 1 141 ? -21.042 5.631 9.757 1.00 87.38 141 LYS A O 1
ATOM 1108 N N . SER A 1 142 ? -19.304 5.096 8.433 1.00 83.06 142 SER A N 1
ATOM 1109 C CA . SER A 1 142 ? -20.101 4.394 7.421 1.00 83.06 142 SER A CA 1
ATOM 111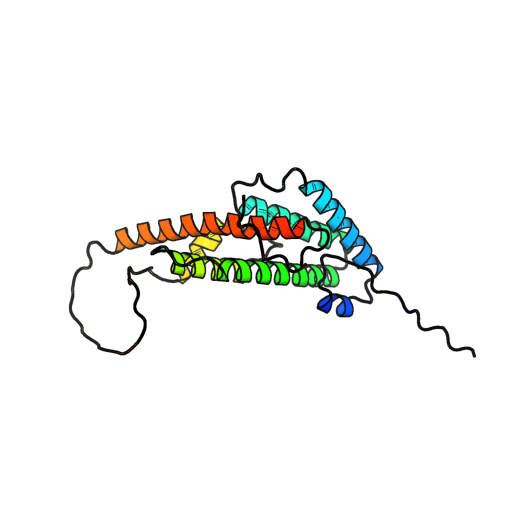0 C C . SER A 1 142 ? -20.743 3.085 7.906 1.00 83.06 142 SER A C 1
ATOM 1112 O O . SER A 1 142 ? -21.687 2.612 7.273 1.00 83.06 142 SER A O 1
ATOM 1114 N N . LEU A 1 143 ? -20.288 2.517 9.032 1.00 80.75 143 LEU A N 1
ATOM 1115 C CA . LEU A 1 143 ? -20.867 1.301 9.625 1.00 80.75 143 LEU A CA 1
ATOM 1116 C C . LEU A 1 143 ? -22.157 1.574 10.416 1.00 80.75 143 LEU A C 1
ATOM 1118 O O . LEU A 1 143 ? -22.889 0.638 10.737 1.00 80.75 143 LEU A O 1
ATOM 1122 N N . GLY A 1 144 ? -22.455 2.842 10.717 1.00 69.25 144 GLY A N 1
ATOM 1123 C CA . GLY A 1 144 ? -23.523 3.219 11.640 1.00 69.25 144 GLY A CA 1
ATOM 1124 C C . GLY A 1 144 ? -23.131 3.013 13.113 1.00 69.25 144 GLY A C 1
ATOM 1125 O O . GLY A 1 144 ? -22.009 2.608 13.416 1.00 69.25 144 GLY A O 1
ATOM 1126 N N . PRO A 1 145 ? -24.025 3.333 14.066 1.00 63.50 145 PRO A N 1
ATOM 1127 C CA . PRO A 1 145 ? -23.721 3.211 15.486 1.00 63.50 145 PRO A CA 1
ATOM 1128 C C . PRO A 1 145 ? -23.459 1.748 15.849 1.00 63.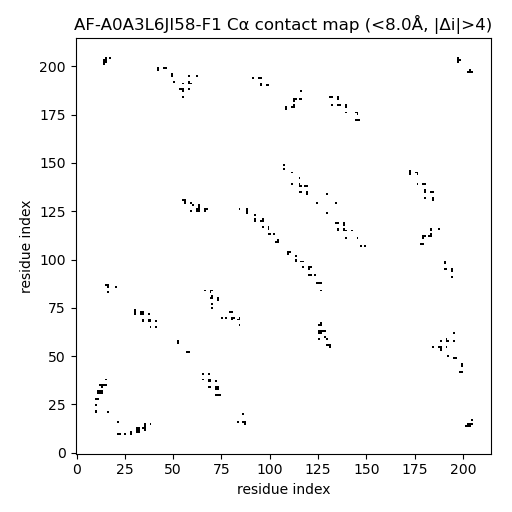50 145 PRO A C 1
ATOM 1130 O O . PRO A 1 145 ? -24.353 0.903 15.741 1.00 63.50 145 PRO A O 1
ATOM 1133 N N . VAL A 1 146 ? -22.242 1.461 16.320 1.00 60.62 146 VAL A N 1
ATOM 1134 C CA . VAL A 1 146 ? -21.879 0.145 16.847 1.00 60.62 146 VAL A CA 1
ATOM 1135 C C . VAL A 1 146 ? -22.690 -0.077 18.121 1.00 60.62 146 VAL A C 1
ATOM 1137 O O . VAL A 1 146 ? -22.387 0.439 19.197 1.00 60.62 146 VAL A O 1
ATOM 1140 N N . THR A 1 147 ? -23.798 -0.796 17.988 1.00 54.34 147 THR A N 1
ATOM 1141 C CA . THR A 1 147 ? -24.640 -1.167 19.121 1.00 54.34 147 THR A CA 1
ATOM 1142 C C . THR A 1 147 ? -24.023 -2.380 19.807 1.00 54.34 147 THR A C 1
ATOM 1144 O O . THR A 1 147 ? -23.503 -3.281 19.152 1.00 54.34 147 THR A O 1
ATOM 1147 N N . ARG A 1 148 ? -24.047 -2.400 21.147 1.00 48.78 148 AR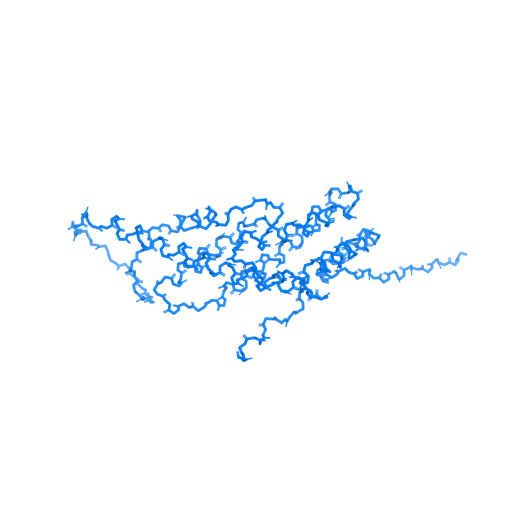G A N 1
ATOM 1148 C CA . ARG A 1 148 ? -23.615 -3.545 21.966 1.00 48.78 148 ARG A CA 1
ATOM 1149 C C . ARG A 1 148 ? -24.566 -4.729 21.751 1.00 48.78 148 ARG A C 1
ATOM 1151 O O . ARG A 1 148 ? -25.347 -5.061 22.636 1.00 48.78 148 ARG A O 1
ATOM 1158 N N . THR A 1 149 ? -24.554 -5.363 20.591 1.00 42.88 149 THR A N 1
ATOM 1159 C CA . THR A 1 149 ? -25.193 -6.665 20.421 1.00 42.88 149 THR A CA 1
ATOM 1160 C C . THR A 1 149 ? -24.124 -7.718 20.627 1.00 42.88 149 THR A C 1
ATOM 1162 O O . THR A 1 149 ? -23.399 -8.092 19.707 1.00 42.88 149 THR A O 1
ATOM 1165 N N . ALA A 1 150 ? -24.010 -8.151 21.886 1.00 40.88 150 ALA A N 1
ATOM 1166 C CA . ALA A 1 150 ? -23.419 -9.434 22.229 1.00 40.88 150 ALA A CA 1
ATOM 1167 C C . ALA A 1 150 ? -24.037 -10.518 21.331 1.00 40.88 150 ALA A C 1
ATOM 1169 O O . ALA A 1 150 ? -25.220 -10.445 20.997 1.00 40.88 150 ALA A O 1
ATOM 1170 N N . GLY A 1 151 ? -23.213 -11.468 20.897 1.00 44.44 151 GLY A N 1
ATOM 1171 C CA . GLY A 1 151 ? -23.528 -12.381 19.807 1.00 44.44 151 GLY A CA 1
ATOM 1172 C C . GLY A 1 151 ? -24.903 -13.050 19.874 1.00 44.44 151 GLY A C 1
ATOM 1173 O O . GLY A 1 151 ? -25.380 -13.474 20.925 1.00 44.44 151 GLY A O 1
ATOM 1174 N N . SER A 1 152 ? -25.509 -13.220 18.705 1.00 37.53 152 SER A N 1
ATOM 1175 C CA . SER A 1 152 ? -26.354 -14.377 18.432 1.00 37.53 152 SER A CA 1
ATOM 1176 C C . SER A 1 152 ? -26.458 -14.604 16.938 1.00 37.53 152 SER A C 1
ATOM 1178 O O . SER A 1 152 ? -26.863 -13.742 16.161 1.00 37.53 152 SER A O 1
ATOM 1180 N N . SER A 1 153 ? -26.072 -15.812 16.565 1.00 42.06 153 SER A N 1
ATOM 1181 C CA . SER A 1 153 ? -26.578 -16.520 15.410 1.00 42.06 153 SER A CA 1
ATOM 1182 C C . SER A 1 153 ? -28.114 -16.525 15.393 1.00 42.06 153 SER A C 1
ATOM 1184 O O . SER A 1 153 ? -28.761 -16.719 16.414 1.00 42.06 153 SER A O 1
ATOM 1186 N N . SER A 1 154 ? -28.655 -16.422 14.178 1.00 38.94 154 SER A N 1
ATOM 1187 C CA . SER A 1 154 ? -29.958 -16.951 13.754 1.00 38.94 154 SER A CA 1
ATOM 1188 C C . SER A 1 154 ? -31.261 -16.264 14.213 1.00 38.94 154 SER A C 1
ATOM 1190 O O . SER A 1 154 ? -31.575 -16.160 15.388 1.00 38.94 154 SER A O 1
ATOM 1192 N N . ARG A 1 155 ? -32.101 -16.045 13.186 1.00 36.75 155 ARG A N 1
ATOM 1193 C CA . ARG A 1 155 ? -33.578 -16.075 13.150 1.00 36.75 155 ARG A CA 1
ATOM 1194 C C . ARG A 1 155 ? -34.394 -14.877 13.666 1.00 36.75 155 ARG A C 1
ATOM 1196 O O . ARG A 1 155 ? -34.431 -14.560 14.839 1.00 36.75 155 ARG A O 1
ATOM 1203 N N . GLU A 1 156 ? -35.185 -14.396 12.703 1.00 38.31 156 GLU A N 1
ATOM 1204 C CA . GLU A 1 156 ? -36.617 -14.072 12.776 1.00 38.31 156 GLU A CA 1
ATOM 1205 C C . GLU A 1 156 ? -37.108 -12.874 13.609 1.00 38.31 156 GLU A C 1
ATOM 1207 O O . GLU A 1 156 ? -36.848 -12.698 14.790 1.00 38.31 156 GLU A O 1
ATOM 1212 N N . ARG A 1 157 ? -37.907 -12.075 12.887 1.00 48.22 157 ARG A N 1
ATOM 1213 C CA . ARG A 1 157 ? -38.841 -11.015 13.288 1.00 48.22 157 ARG A CA 1
ATOM 1214 C C . ARG A 1 157 ? -39.437 -11.193 14.691 1.00 48.22 157 ARG A C 1
ATOM 1216 O O . ARG A 1 157 ? -39.973 -12.255 14.968 1.00 48.22 157 ARG A O 1
ATOM 1223 N N . TYR A 1 158 ? -39.572 -10.095 15.434 1.00 34.66 158 TYR A N 1
ATOM 1224 C CA . TYR A 1 158 ? -40.888 -9.584 15.842 1.00 34.66 158 TYR A CA 1
ATOM 1225 C C . TYR A 1 158 ? -40.802 -8.090 16.170 1.00 34.66 158 TYR A C 1
ATOM 1227 O O . TYR A 1 158 ? -39.903 -7.631 16.869 1.00 34.66 158 TYR A O 1
ATOM 1235 N N . ASP A 1 159 ? -41.754 -7.355 15.608 1.00 42.47 159 ASP A N 1
ATOM 1236 C CA . ASP A 1 159 ? -42.026 -5.945 15.854 1.00 42.47 159 ASP A CA 1
ATOM 1237 C C . ASP A 1 159 ? -42.579 -5.784 17.281 1.00 42.47 159 ASP A C 1
ATOM 1239 O O . ASP A 1 159 ? -43.478 -6.521 17.697 1.00 42.47 159 ASP A O 1
ATOM 1243 N N . SER A 1 160 ? -42.044 -4.842 18.054 1.00 32.88 160 SER A N 1
ATOM 1244 C CA . SER A 1 160 ? -42.661 -4.371 19.299 1.00 32.88 160 SER A CA 1
ATOM 1245 C C . SER A 1 160 ? -42.256 -2.918 19.550 1.00 32.88 160 SER A C 1
ATOM 1247 O O . SER A 1 160 ? -41.080 -2.644 19.801 1.00 32.88 160 SER A O 1
ATOM 1249 N N . PRO A 1 161 ? -43.209 -1.971 19.497 1.00 57.03 161 PRO A N 1
ATOM 1250 C CA . PRO A 1 161 ? -42.962 -0.578 19.810 1.00 57.03 161 PRO A CA 1
ATOM 1251 C C . PRO A 1 161 ? -43.259 -0.354 21.293 1.00 57.03 161 PRO A C 1
ATOM 1253 O O . PRO A 1 161 ? -44.404 -0.508 21.698 1.00 57.03 161 PRO A O 1
ATOM 1256 N N . LEU A 1 162 ? -42.238 -0.017 22.090 1.00 48.09 162 LEU A N 1
ATOM 1257 C CA . LEU A 1 162 ? -42.296 0.781 23.332 1.00 48.09 162 LEU A CA 1
ATOM 1258 C C . LEU A 1 162 ? -41.052 0.503 24.186 1.00 48.09 162 LEU A C 1
ATOM 1260 O O . LEU A 1 162 ? -41.010 -0.447 24.958 1.00 48.09 162 LEU A O 1
ATOM 1264 N N . SER A 1 163 ? -40.062 1.392 24.110 1.00 35.81 163 SER A N 1
ATOM 1265 C CA . SER A 1 163 ? -39.285 1.763 25.296 1.00 35.81 163 SER A CA 1
ATOM 1266 C C . SER A 1 163 ? -38.566 3.085 25.041 1.00 35.81 163 SER A C 1
ATOM 1268 O O . SER A 1 163 ? -37.557 3.162 24.338 1.00 35.81 163 SER A O 1
ATOM 1270 N N . GLN A 1 164 ? -39.153 4.149 25.584 1.00 47.62 164 GLN A N 1
ATOM 1271 C CA . GLN A 1 164 ? -38.485 5.418 25.828 1.00 47.62 164 GLN A CA 1
ATOM 1272 C C . GLN A 1 164 ? -37.300 5.175 26.770 1.00 47.62 164 GLN A C 1
ATOM 1274 O O . GLN A 1 164 ? -37.499 4.756 27.902 1.00 47.62 164 GLN A O 1
ATOM 1279 N N . ASN A 1 165 ? -36.086 5.460 26.296 1.00 36.97 165 ASN A N 1
ATOM 1280 C CA . ASN A 1 165 ? -34.939 5.866 27.114 1.00 36.97 165 ASN A CA 1
ATOM 1281 C C . ASN A 1 165 ? -33.892 6.515 26.190 1.00 36.97 165 ASN A C 1
ATOM 1283 O O . ASN A 1 165 ? -32.953 5.880 25.712 1.00 36.97 165 ASN A O 1
ATOM 1287 N N . PHE A 1 166 ? -34.103 7.797 25.886 1.00 40.97 166 PHE A N 1
ATOM 1288 C CA . PHE A 1 166 ? -33.320 8.596 24.929 1.00 40.97 166 PHE A CA 1
ATOM 1289 C C . PHE A 1 166 ? -32.405 9.632 25.620 1.00 40.97 166 PHE A C 1
ATOM 1291 O O . PHE A 1 166 ? -32.221 10.732 25.117 1.00 40.97 166 PHE A O 1
ATOM 1298 N N . GLY A 1 167 ? -31.840 9.291 26.787 1.00 36.38 167 GLY A N 1
ATOM 1299 C CA . GLY A 1 167 ? -31.006 10.213 27.582 1.00 36.38 167 GLY A CA 1
ATOM 1300 C C . GLY A 1 167 ? -29.499 9.919 27.632 1.00 36.38 167 GLY A C 1
ATOM 1301 O O . GLY A 1 167 ? -28.720 10.854 27.742 1.00 36.38 167 GLY A O 1
ATOM 1302 N N . SER A 1 168 ? -29.061 8.656 27.514 1.00 44.38 168 SER A N 1
ATOM 1303 C CA . SER A 1 168 ? -27.640 8.273 27.719 1.00 44.38 168 SER A CA 1
ATOM 1304 C C . SER A 1 168 ? -26.979 7.557 26.539 1.00 44.38 168 SER A C 1
ATOM 1306 O O . SER A 1 168 ? -25.814 7.186 26.620 1.00 44.38 168 SER A O 1
ATOM 1308 N N . ARG A 1 169 ? -27.692 7.342 25.427 1.00 49.88 169 ARG A N 1
ATOM 1309 C CA . ARG A 1 169 ? -27.166 6.541 24.308 1.00 49.88 169 ARG A CA 1
ATOM 1310 C C . ARG A 1 169 ? -26.117 7.258 23.459 1.00 49.88 169 ARG A C 1
ATOM 1312 O O . ARG A 1 169 ? -25.260 6.576 22.919 1.00 49.88 169 ARG A O 1
ATOM 1319 N N . MET A 1 170 ? -26.174 8.589 23.343 1.00 51.12 170 MET A N 1
ATOM 1320 C CA . MET A 1 170 ? -25.258 9.340 22.469 1.00 51.12 170 MET A CA 1
ATOM 1321 C C . MET A 1 170 ? -23.802 9.293 22.951 1.00 51.12 170 MET A C 1
ATOM 1323 O O . MET A 1 170 ? -22.905 9.106 22.130 1.00 51.12 170 MET A O 1
ATOM 1327 N N . ASP A 1 171 ? -23.580 9.392 24.263 1.00 59.53 171 ASP A N 1
ATOM 1328 C CA . ASP A 1 171 ? -22.236 9.420 24.854 1.00 59.53 171 ASP A CA 1
ATOM 1329 C C . ASP A 1 171 ? -21.559 8.037 24.789 1.00 59.53 171 ASP A C 1
ATOM 1331 O O . ASP A 1 171 ? -20.426 7.890 24.332 1.00 59.53 171 ASP A O 1
ATOM 1335 N N . GLU A 1 172 ? -22.306 6.970 25.100 1.00 62.44 172 GLU A N 1
ATOM 1336 C CA . GLU A 1 172 ? -21.781 5.601 25.032 1.00 62.44 172 GLU A CA 1
ATOM 1337 C C . GLU A 1 172 ? -21.403 5.162 23.608 1.00 62.44 172 GLU A C 1
ATOM 1339 O O . GLU A 1 172 ? -20.420 4.437 23.440 1.00 62.44 172 GLU A O 1
ATOM 1344 N N . THR A 1 173 ? -22.152 5.584 22.580 1.00 71.81 173 THR A N 1
ATOM 1345 C CA . THR A 1 173 ? -21.800 5.295 21.178 1.00 71.81 173 THR A CA 1
ATOM 1346 C C . THR A 1 173 ? -20.553 6.042 20.715 1.00 71.81 173 THR A C 1
ATOM 1348 O O . THR A 1 173 ? -19.770 5.475 19.956 1.00 71.81 173 THR A O 1
ATOM 1351 N N . GLY A 1 174 ? -20.338 7.276 21.183 1.00 74.50 174 GLY A N 1
ATOM 1352 C CA . GLY A 1 174 ? -19.132 8.047 20.868 1.00 74.50 174 GLY A CA 1
ATOM 1353 C C . GLY A 1 174 ? -17.877 7.359 21.402 1.00 74.50 174 GLY A C 1
ATOM 1354 O O . GLY A 1 174 ? -16.969 7.044 20.635 1.00 74.50 174 GLY A O 1
ATOM 1355 N N . VAL A 1 175 ? -17.894 6.990 22.685 1.00 77.12 175 VAL A N 1
ATOM 1356 C CA . VAL A 1 175 ? -16.784 6.279 23.343 1.00 77.12 175 VAL A CA 1
ATOM 1357 C C . VAL A 1 175 ? -16.494 4.926 22.683 1.00 77.12 175 VAL A C 1
ATOM 1359 O O . VAL A 1 175 ? -15.341 4.502 22.592 1.00 77.12 175 VAL A O 1
ATOM 1362 N N . LEU A 1 176 ? -17.524 4.209 22.221 1.00 80.06 176 LEU A N 1
ATOM 1363 C CA . LEU A 1 176 ? -17.333 2.918 21.557 1.00 80.06 176 LEU A CA 1
ATOM 1364 C C . LEU A 1 176 ? -16.732 3.081 20.154 1.00 80.06 176 LEU A C 1
ATOM 1366 O O . LEU A 1 176 ? -15.845 2.312 19.787 1.00 80.06 176 LEU A O 1
ATOM 1370 N N . ASN A 1 177 ? -17.145 4.111 19.410 1.00 86.50 177 ASN A N 1
ATOM 1371 C CA . ASN A 1 177 ? -16.558 4.446 18.115 1.00 86.50 177 ASN A CA 1
ATOM 1372 C C . ASN A 1 177 ? -15.087 4.858 18.252 1.00 86.50 177 ASN A C 1
ATOM 1374 O O . ASN A 1 177 ? -14.261 4.370 17.489 1.00 86.50 177 ASN A O 1
ATOM 1378 N N . GLU A 1 178 ? -14.733 5.673 19.248 1.00 88.81 178 GLU A N 1
ATOM 1379 C CA . GLU A 1 178 ? -13.334 6.042 19.523 1.00 88.81 178 GLU A CA 1
ATOM 1380 C C . GLU A 1 178 ? -12.463 4.817 19.826 1.00 88.81 178 GLU A C 1
ATOM 1382 O O . GLU A 1 178 ? -11.351 4.693 19.307 1.00 88.81 178 GLU A O 1
ATOM 1387 N N . LYS A 1 179 ? -12.983 3.860 20.608 1.00 90.44 179 LYS A N 1
ATOM 1388 C CA . LYS A 1 179 ? -12.292 2.587 20.869 1.00 90.44 179 LYS A CA 1
ATOM 1389 C C . LYS A 1 179 ? -12.089 1.771 19.594 1.00 90.44 179 LYS A C 1
ATOM 1391 O O . LYS A 1 179 ? -11.007 1.222 19.405 1.00 90.44 179 LYS A O 1
ATOM 1396 N N . VAL A 1 180 ? -13.099 1.703 18.723 1.00 91.44 180 VAL A N 1
ATOM 1397 C CA . VAL A 1 180 ? -12.992 1.018 17.424 1.00 91.44 180 VAL A CA 1
ATOM 1398 C C . VAL A 1 180 ? -11.967 1.713 16.528 1.00 91.44 180 VAL A C 1
ATOM 1400 O O . VAL A 1 180 ? -11.137 1.026 15.944 1.00 91.44 180 VAL A O 1
ATOM 1403 N N . ILE A 1 181 ? -11.973 3.048 16.452 1.00 93.25 181 ILE A N 1
ATOM 1404 C CA . ILE A 1 181 ? -11.017 3.831 15.652 1.00 93.25 181 ILE A CA 1
ATOM 1405 C C . ILE A 1 181 ? -9.586 3.589 16.140 1.00 93.25 181 ILE A C 1
ATOM 1407 O O . ILE A 1 181 ? -8.719 3.243 15.342 1.00 93.25 181 ILE A O 1
ATOM 1411 N N . SER A 1 182 ? -9.343 3.710 17.447 1.00 93.19 182 SER A N 1
ATOM 1412 C CA . SER A 1 182 ? -8.018 3.498 18.043 1.00 93.19 182 SER A CA 1
ATOM 1413 C C . SER A 1 182 ? -7.502 2.072 17.810 1.00 93.19 182 SER A C 1
ATOM 1415 O O . SER A 1 182 ? -6.367 1.879 17.369 1.00 93.19 182 SER A O 1
ATOM 1417 N N . ALA A 1 183 ? -8.355 1.062 18.010 1.00 92.94 183 ALA A N 1
ATOM 1418 C CA . ALA A 1 183 ? -8.002 -0.331 17.747 1.00 92.94 183 ALA A CA 1
ATOM 1419 C C . ALA A 1 183 ? -7.761 -0.601 16.251 1.00 92.94 183 ALA A C 1
ATOM 1421 O O . ALA A 1 183 ? -6.801 -1.284 15.897 1.00 92.94 183 ALA A O 1
ATOM 1422 N N . ALA A 1 184 ? -8.585 -0.038 15.363 1.00 94.38 184 ALA A N 1
ATOM 1423 C CA . ALA A 1 184 ? -8.401 -0.155 13.920 1.00 94.38 184 ALA A CA 1
ATOM 1424 C C . ALA A 1 184 ? -7.105 0.518 13.455 1.00 94.38 184 ALA A C 1
ATOM 1426 O O . ALA A 1 184 ? -6.398 -0.050 12.628 1.00 94.38 184 ALA A O 1
ATOM 1427 N N . LEU A 1 185 ? -6.736 1.671 14.015 1.00 94.69 185 LEU A N 1
ATOM 1428 C CA . LEU A 1 185 ? -5.451 2.310 13.732 1.00 94.69 185 LEU A CA 1
ATOM 1429 C C . LEU A 1 185 ? -4.285 1.400 14.128 1.00 94.69 185 LEU A C 1
ATOM 1431 O O . LEU A 1 185 ? -3.431 1.122 13.286 1.00 94.69 185 LEU A O 1
ATOM 1435 N N . ALA A 1 186 ? -4.285 0.860 15.348 1.00 93.06 186 ALA A N 1
ATOM 1436 C CA . ALA A 1 186 ? -3.237 -0.054 15.808 1.00 93.06 186 ALA A CA 1
ATOM 1437 C C . ALA A 1 186 ? -3.121 -1.309 14.921 1.00 93.06 186 ALA A C 1
ATOM 1439 O O . ALA A 1 186 ? -2.025 -1.687 14.498 1.00 93.06 186 ALA A O 1
ATOM 1440 N N . GLU A 1 187 ? -4.248 -1.925 14.564 1.00 94.19 187 GLU A N 1
ATOM 1441 C CA . GLU A 1 187 ? -4.260 -3.094 13.681 1.00 94.19 187 GLU A CA 1
ATOM 1442 C C . GLU A 1 187 ? -3.863 -2.755 12.238 1.00 94.19 187 GLU A C 1
ATOM 1444 O O . GLU A 1 187 ? -3.197 -3.554 11.576 1.00 94.19 187 GLU A O 1
ATOM 1449 N N . SER A 1 188 ? -4.187 -1.555 11.748 1.00 95.19 188 SER A N 1
ATOM 1450 C CA . SER A 1 188 ? -3.747 -1.103 10.424 1.00 95.19 188 SER A CA 1
ATOM 1451 C C . SER A 1 188 ? -2.221 -1.023 10.338 1.00 95.19 188 SER A C 1
ATOM 1453 O O . SER A 1 188 ? -1.655 -1.445 9.328 1.00 95.19 188 SER A O 1
ATOM 1455 N N . VAL A 1 189 ? -1.542 -0.594 11.413 1.00 94.75 189 VAL A N 1
ATOM 1456 C CA . VAL A 1 189 ? -0.073 -0.607 11.511 1.00 94.75 189 VAL A CA 1
ATOM 1457 C C . VAL A 1 189 ? 0.450 -2.033 11.389 1.00 94.75 189 VAL A C 1
ATOM 1459 O O . VAL A 1 189 ? 1.394 -2.275 10.638 1.00 94.75 189 VAL A O 1
ATOM 1462 N N . ARG A 1 190 ? -0.171 -2.996 12.080 1.00 92.62 190 ARG A N 1
ATOM 1463 C CA . ARG A 1 190 ? 0.242 -4.407 12.034 1.00 92.62 190 ARG A CA 1
ATOM 1464 C C . ARG A 1 190 ? 0.106 -4.992 10.627 1.00 92.62 190 ARG A C 1
ATOM 1466 O O . ARG A 1 190 ? 1.049 -5.613 10.137 1.00 92.62 190 ARG A O 1
ATOM 1473 N N . VAL A 1 191 ? -1.022 -4.742 9.961 1.00 94.00 191 VAL A N 1
ATOM 1474 C CA . VAL A 1 191 ? -1.269 -5.175 8.574 1.00 94.00 191 VAL A CA 1
ATOM 1475 C C . VAL A 1 191 ? -0.262 -4.534 7.616 1.00 94.00 191 VAL A C 1
ATOM 1477 O O . VAL A 1 191 ? 0.389 -5.235 6.842 1.00 94.00 191 VAL A O 1
ATOM 1480 N N . LEU A 1 192 ? -0.083 -3.214 7.688 1.00 94.75 192 LEU A N 1
ATOM 1481 C CA . LEU A 1 192 ? 0.839 -2.481 6.819 1.00 94.75 192 LEU A CA 1
ATOM 1482 C C . LEU A 1 192 ? 2.295 -2.885 7.044 1.00 94.75 192 LEU A C 1
ATOM 1484 O O . LEU A 1 192 ? 3.038 -3.018 6.076 1.00 94.75 192 LEU A O 1
ATOM 1488 N N . LYS A 1 193 ? 2.695 -3.146 8.290 1.00 92.75 193 LYS A N 1
ATOM 1489 C CA . LYS A 1 193 ? 4.026 -3.663 8.618 1.00 92.75 193 LYS A CA 1
ATOM 1490 C C . LYS A 1 193 ? 4.283 -5.010 7.948 1.00 92.75 193 LYS A C 1
ATOM 1492 O O . LYS A 1 193 ? 5.364 -5.211 7.401 1.00 92.75 193 LYS A O 1
ATOM 1497 N N . GLN A 1 194 ? 3.309 -5.919 7.961 1.00 91.69 194 GLN A N 1
ATOM 1498 C CA . GLN A 1 194 ? 3.444 -7.226 7.309 1.00 91.69 194 GLN A CA 1
ATOM 1499 C C . GLN A 1 194 ? 3.518 -7.103 5.782 1.00 91.69 194 GLN A C 1
ATOM 1501 O O . GLN A 1 194 ? 4.392 -7.714 5.170 1.00 91.69 194 GLN A O 1
ATOM 1506 N N . LEU A 1 195 ? 2.680 -6.260 5.169 1.00 92.75 195 LEU A N 1
ATOM 1507 C CA . LEU A 1 195 ? 2.777 -5.964 3.732 1.00 92.75 195 LEU A CA 1
ATOM 1508 C C . LEU A 1 195 ? 4.134 -5.366 3.368 1.00 92.75 195 LEU A C 1
ATOM 1510 O O . LEU A 1 195 ? 4.761 -5.771 2.392 1.00 92.75 195 LEU A O 1
ATOM 1514 N N . PHE A 1 196 ? 4.603 -4.417 4.175 1.00 92.50 196 PHE A N 1
ATOM 1515 C CA . PHE A 1 196 ? 5.886 -3.766 3.977 1.00 92.50 196 PHE A CA 1
ATOM 1516 C C . PHE A 1 196 ? 7.048 -4.755 4.088 1.00 92.50 196 PHE A C 1
ATOM 1518 O O . PHE A 1 196 ? 7.942 -4.738 3.249 1.00 92.50 196 PHE A O 1
ATOM 1525 N N . ALA A 1 197 ? 7.022 -5.650 5.078 1.00 90.62 197 ALA A N 1
ATOM 1526 C CA . ALA A 1 197 ? 8.011 -6.714 5.208 1.00 90.62 197 ALA A CA 1
ATOM 1527 C C . ALA A 1 197 ? 8.025 -7.631 3.973 1.00 90.62 197 ALA A C 1
ATOM 1529 O O . ALA A 1 197 ? 9.103 -7.956 3.475 1.00 90.62 197 ALA A O 1
ATOM 1530 N N . GLY A 1 198 ? 6.848 -7.967 3.430 1.00 91.25 198 GLY A N 1
ATOM 1531 C CA . GLY A 1 198 ? 6.716 -8.679 2.157 1.00 91.25 198 GLY A CA 1
ATOM 1532 C C . GLY A 1 198 ? 7.398 -7.938 1.005 1.00 91.25 198 GLY A C 1
ATOM 1533 O O . GLY A 1 198 ? 8.242 -8.508 0.324 1.00 91.25 198 GLY A O 1
ATOM 1534 N N . LEU A 1 199 ? 7.151 -6.634 0.856 1.00 93.12 199 LEU A N 1
ATOM 1535 C CA . LEU A 1 199 ? 7.808 -5.790 -0.156 1.00 93.12 199 LEU A CA 1
ATOM 1536 C C . LEU A 1 199 ? 9.334 -5.671 0.002 1.00 93.12 199 LEU A C 1
ATOM 1538 O O . LEU A 1 199 ? 10.017 -5.235 -0.920 1.00 93.12 199 LEU A O 1
ATOM 1542 N N . LEU A 1 200 ? 9.911 -6.029 1.148 1.00 91.88 200 LEU A N 1
ATOM 1543 C CA . LEU A 1 200 ? 11.368 -6.084 1.302 1.00 91.88 200 LEU A CA 1
ATOM 1544 C C . LEU A 1 200 ? 11.965 -7.418 0.832 1.00 91.88 200 LEU A C 1
ATOM 1546 O O . LEU A 1 200 ? 13.194 -7.524 0.710 1.00 91.88 200 LEU A O 1
ATOM 1550 N N . SER A 1 201 ? 11.134 -8.410 0.517 1.00 89.75 201 SER A N 1
ATOM 1551 C CA . SER A 1 201 ? 11.534 -9.703 -0.039 1.00 89.75 201 SER A CA 1
ATOM 1552 C C . SER A 1 201 ? 11.940 -9.594 -1.520 1.00 89.75 201 SER A C 1
ATOM 1554 O O . SER A 1 201 ? 11.384 -8.778 -2.261 1.00 89.75 201 SER A O 1
ATOM 1556 N N . PRO A 1 202 ? 12.904 -10.412 -1.995 1.00 86.56 202 PRO A N 1
ATOM 1557 C CA . PRO A 1 202 ? 13.164 -10.576 -3.428 1.00 86.56 202 PRO A CA 1
ATOM 1558 C C . PRO A 1 202 ? 11.957 -11.106 -4.206 1.00 86.56 202 PRO A C 1
ATOM 1560 O O . PRO A 1 202 ? 11.862 -10.853 -5.400 1.00 86.56 202 PRO A O 1
ATOM 1563 N N . ASP A 1 203 ? 11.057 -11.813 -3.526 1.00 87.25 203 ASP A N 1
ATOM 1564 C CA . ASP A 1 203 ? 9.750 -12.224 -4.028 1.00 87.25 203 ASP A CA 1
ATOM 1565 C C . ASP A 1 203 ? 8.676 -11.693 -3.062 1.00 87.25 203 ASP A C 1
ATOM 1567 O O . ASP A 1 203 ? 8.459 -12.293 -2.002 1.00 87.25 203 ASP A O 1
ATOM 1571 N N . PRO A 1 204 ? 8.063 -10.533 -3.359 1.00 89.31 204 PRO A N 1
ATOM 1572 C CA . PRO A 1 204 ? 7.093 -9.903 -2.466 1.00 89.31 204 PRO A CA 1
ATOM 1573 C C . PRO A 1 204 ? 5.741 -10.618 -2.414 1.00 89.31 204 PRO A C 1
ATOM 1575 O O . PRO A 1 204 ? 4.938 -10.331 -1.525 1.00 89.31 204 PRO A O 1
ATOM 1578 N N . TRP A 1 205 ? 5.486 -11.541 -3.344 1.00 88.50 205 TRP A N 1
ATOM 1579 C CA . TRP A 1 205 ? 4.211 -12.251 -3.471 1.00 88.50 205 TRP A CA 1
ATOM 1580 C C . TRP A 1 205 ? 4.310 -13.721 -3.056 1.00 88.50 205 TRP A C 1
ATOM 1582 O O . TRP A 1 205 ? 3.283 -14.384 -2.901 1.00 88.50 205 TRP A O 1
ATOM 1592 N N . GLY A 1 206 ? 5.531 -14.226 -2.868 1.00 70.06 206 GLY A N 1
ATOM 1593 C CA . GLY A 1 206 ? 5.837 -15.603 -2.506 1.00 70.06 206 GLY A CA 1
ATOM 1594 C C . GLY A 1 206 ? 5.244 -16.024 -1.164 1.00 70.06 206 GLY A C 1
ATOM 1595 O O . GLY A 1 206 ? 5.890 -15.883 -0.132 1.00 70.06 206 GLY A O 1
ATOM 1596 N N . LEU A 1 207 ? 4.004 -16.523 -1.206 1.00 48.97 207 LEU A N 1
ATOM 1597 C CA . LEU A 1 207 ? 3.359 -17.581 -0.405 1.00 48.97 207 LEU A CA 1
ATOM 1598 C C . LEU A 1 207 ? 3.877 -17.875 1.025 1.00 48.97 207 LEU A C 1
ATOM 1600 O O . LEU A 1 207 ? 3.835 -19.019 1.457 1.00 48.97 207 LEU A O 1
ATOM 1604 N N . ASN A 1 208 ? 4.289 -16.878 1.805 1.00 43.53 208 ASN A N 1
ATOM 1605 C CA . ASN A 1 208 ? 4.526 -17.020 3.241 1.00 43.53 208 ASN A CA 1
ATOM 1606 C C . ASN A 1 208 ? 3.626 -16.050 3.994 1.00 43.53 208 ASN A C 1
ATOM 1608 O O . ASN A 1 208 ? 4.060 -15.044 4.551 1.00 43.53 208 ASN A O 1
ATOM 1612 N N . ILE A 1 209 ? 2.340 -16.398 4.023 1.00 45.78 209 ILE A N 1
ATOM 1613 C CA . ILE A 1 209 ? 1.518 -16.070 5.182 1.00 45.78 209 ILE A CA 1
ATOM 1614 C C . ILE A 1 209 ? 1.303 -17.340 6.005 1.00 45.78 209 ILE A C 1
ATOM 1616 O O . ILE A 1 209 ? 0.178 -17.703 6.317 1.00 45.78 209 ILE A O 1
ATOM 1620 N N . GLU A 1 210 ? 2.388 -18.036 6.329 1.00 44.50 210 GLU A N 1
ATOM 1621 C CA . GLU A 1 210 ? 2.415 -19.023 7.402 1.00 44.50 210 GLU A CA 1
ATOM 1622 C C . GLU A 1 210 ? 3.765 -18.921 8.125 1.00 44.50 210 GLU A C 1
ATOM 1624 O O . GLU A 1 210 ? 4.816 -18.856 7.491 1.00 44.50 210 GLU A O 1
ATOM 1629 N N . LYS A 1 211 ? 3.692 -18.928 9.464 1.00 38.16 211 LYS A N 1
ATOM 1630 C CA . LYS A 1 211 ? 4.782 -18.974 10.457 1.00 38.16 211 LYS A CA 1
ATOM 1631 C C . LYS A 1 211 ? 5.493 -17.657 10.782 1.00 38.16 211 LYS A C 1
ATOM 1633 O O . LYS A 1 211 ? 6.637 -17.408 10.417 1.00 38.16 211 LYS A O 1
ATOM 1638 N N . SER A 1 212 ? 4.839 -16.854 11.611 1.00 36.94 212 SER A N 1
ATOM 1639 C CA . SER A 1 212 ? 5.533 -16.085 12.653 1.00 36.94 212 SER A CA 1
ATOM 1640 C C . SER A 1 212 ? 4.674 -16.068 13.919 1.00 36.94 212 SER A C 1
ATOM 1642 O O . SER A 1 212 ? 4.329 -15.009 14.421 1.00 36.94 212 SER A O 1
ATOM 1644 N N . ASP A 1 213 ? 4.308 -17.266 14.374 1.00 41.84 213 ASP A N 1
ATOM 1645 C CA . ASP A 1 213 ? 4.046 -17.568 15.780 1.00 41.84 213 ASP A CA 1
ATOM 1646 C C . ASP A 1 213 ? 5.086 -18.629 16.145 1.00 41.84 213 ASP A C 1
ATOM 1648 O O . ASP A 1 213 ? 4.920 -19.788 15.782 1.00 41.84 213 ASP A O 1
ATOM 1652 N N . GLU A 1 214 ? 6.219 -18.188 16.690 1.00 36.06 214 GLU A N 1
ATOM 1653 C CA . GLU A 1 214 ? 7.141 -18.922 17.574 1.00 36.06 214 GLU A CA 1
ATOM 1654 C C . GLU A 1 214 ? 8.403 -18.061 17.757 1.00 36.06 214 GLU A C 1
ATOM 1656 O O . GLU A 1 214 ? 9.211 -17.900 16.838 1.00 36.06 214 GLU A O 1
ATOM 1661 N N . GLY A 1 215 ? 8.528 -17.467 18.947 1.00 34.25 215 GLY A N 1
ATOM 1662 C CA . GLY A 1 215 ? 9.647 -16.630 19.380 1.00 34.25 215 GLY A CA 1
ATOM 1663 C C . GLY A 1 215 ? 9.289 -15.796 20.596 1.00 34.25 215 GLY A C 1
ATOM 1664 O O . GLY A 1 215 ? 8.982 -14.602 20.392 1.00 34.25 215 GLY A O 1
#